Protein AF-A0A7S4IL27-F1 (afdb_monomer_lite)

Sequence (266 aa):
MLTEDPVFVACLADVAQSTDRVRRRNALKTLENSIVPGVDSASAISLIHGISDKVVSGKILKLGLGGVLLDVISDDSTSEICREKAALVLRECLRWAFKDGGKKVPSPPIDGREDVLKTIYVDFCRVLYGRMAPRIPIGDYGGGLVGRAPPSSRGPTEPSEEIRLVLVQTSSDILSYIDDSFNCGVEECGAVANSTSCDSSVGASSSSPPLTGPELVRASSMLCRALASAGLADPYPDLARASCAVLIRLAALFPEAVRGQAAQLL

Radius of gyration: 21.3 Å; chains: 1; bounding box: 58×54×60 Å

Organism: NCBI:txid265563

InterPro domains:
  IPR052623 Dynein axonemal assembly factor 5 [PTHR16216] (11-266)

Foldseek 3Di:
DDDLPLVLLVVLLVQCPDPDQVSVLVSLVVLLVRLDPDQALLSLLCQQQDPPDDDDPNDPPRGRLLNSLLCLLQDPSHDLSSNLSSLSSNLSSVLNNLVQLPDPDHDDDRPCSVQSLLVSLLSLLVSLLSLLAPDDFPPPPDDDDDDDDDPDPPTPDRRDPSSNLSSLLSLLVSLVSVVSVVVVVPVVVPPDPDDDDDDDDDDDDDDDPRDDPVSSLVSLLSLLLSCLNGQCVDPDVSSVVSSVSSLVSCCVPRVVSCVVCVVSND

Secondary structure (DSSP, 8-state):
-----HHHHHHHHHHHT-S-HHHHHHHHHHHHHHS-TT--HHHHHHHHH--S---BTTB-----HHHHHHHHHH-TTS-HHHHHHHHHHHHHHHHHHHGGGG-SSPPPP-TTHHHHHHHHHHHHHHHHHHHHS-----------------S-----PPPPHHHHHHHHHHHHHHHHHHHHHHHHHHHGGGS-----------------PPPPHHHHHHHHHHHHHHIIIIISSSS-HHHHHHHHHHHHHHHHH-HHHHHHTHHHH-

Structure (mmCIF, N/CA/C/O backbone):
data_AF-A0A7S4IL27-F1
#
_entry.id   AF-A0A7S4IL27-F1
#
loop_
_atom_site.group_PDB
_atom_site.id
_atom_site.type_symbol
_atom_site.label_atom_id
_atom_site.label_alt_id
_atom_site.label_comp_id
_atom_site.label_asym_id
_atom_site.label_entity_id
_atom_site.label_seq_id
_atom_site.pdbx_PDB_ins_code
_atom_site.Cartn_x
_atom_site.Cartn_y
_atom_site.Cartn_z
_atom_site.occupancy
_atom_site.B_iso_or_equiv
_atom_site.auth_seq_id
_atom_site.auth_comp_id
_atom_site.auth_asym_id
_atom_site.auth_atom_id
_atom_site.pdbx_PDB_model_num
ATOM 1 N N . MET A 1 1 ? -1.781 10.145 26.738 1.00 40.72 1 MET A N 1
ATOM 2 C CA . MET A 1 1 ? -2.056 8.734 27.075 1.00 40.72 1 MET A CA 1
ATOM 3 C C . MET A 1 1 ? -3.375 8.349 26.427 1.00 40.72 1 MET A C 1
ATOM 5 O O . MET A 1 1 ? -4.406 8.751 26.940 1.00 40.72 1 MET A O 1
ATOM 9 N N . LEU A 1 2 ? -3.332 7.673 25.278 1.00 36.44 2 LEU A N 1
ATOM 10 C CA . LEU A 1 2 ? -4.467 7.023 24.602 1.00 36.44 2 LEU A CA 1
ATOM 11 C C . LEU A 1 2 ? -3.867 5.776 23.931 1.00 36.44 2 LEU A C 1
ATOM 13 O O . LEU A 1 2 ? -3.046 5.920 23.035 1.00 36.44 2 LEU A O 1
ATOM 17 N N . THR A 1 3 ? -3.813 4.686 24.698 1.00 45.25 3 THR A N 1
ATOM 18 C CA . THR A 1 3 ? -4.642 3.464 24.625 1.00 45.25 3 THR A CA 1
ATOM 19 C C . THR A 1 3 ? -4.143 2.493 23.566 1.00 45.25 3 THR A C 1
ATOM 21 O O . THR A 1 3 ? -4.615 2.487 22.434 1.00 45.25 3 THR A O 1
ATOM 24 N N . GLU A 1 4 ? -3.285 1.585 24.027 1.00 54.00 4 GLU A N 1
ATOM 25 C CA . GLU A 1 4 ? -3.076 0.230 23.504 1.00 54.00 4 GLU A CA 1
ATOM 26 C C . GLU A 1 4 ? -4.377 -0.603 23.498 1.00 54.00 4 GLU A C 1
ATOM 28 O O . GLU A 1 4 ? -4.300 -1.820 23.462 1.00 54.00 4 GLU A O 1
ATOM 33 N N . ASP A 1 5 ? -5.570 0.008 23.601 1.00 66.75 5 ASP A N 1
ATOM 34 C CA . ASP A 1 5 ? -6.824 -0.721 23.751 1.00 66.75 5 ASP A CA 1
ATOM 35 C C . ASP A 1 5 ? -7.262 -1.267 22.383 1.00 66.75 5 ASP A C 1
ATOM 37 O O . ASP A 1 5 ? -7.775 -0.507 21.547 1.00 66.75 5 ASP A O 1
ATOM 41 N N . PRO A 1 6 ? -7.097 -2.577 22.136 1.00 65.06 6 PRO A N 1
ATOM 42 C CA . PRO A 1 6 ? -7.538 -3.201 20.899 1.00 65.06 6 PRO A CA 1
ATOM 43 C C . PRO A 1 6 ? -9.022 -2.973 20.588 1.00 65.06 6 PRO A C 1
ATOM 45 O O . PRO A 1 6 ? -9.417 -2.940 19.422 1.00 65.06 6 PRO A O 1
ATOM 48 N N . VAL A 1 7 ? -9.857 -2.817 21.620 1.00 68.19 7 VAL A N 1
ATOM 49 C CA . VAL A 1 7 ? -11.299 -2.601 21.475 1.00 68.19 7 VAL A CA 1
ATOM 50 C C . VAL A 1 7 ? -11.576 -1.221 20.889 1.00 68.19 7 VAL A C 1
ATOM 52 O O . VAL A 1 7 ? -12.451 -1.078 20.038 1.00 68.19 7 VAL A O 1
ATOM 55 N N . PHE A 1 8 ? -10.806 -0.210 21.289 1.00 73.56 8 PHE A N 1
ATOM 56 C CA . PHE A 1 8 ? -10.930 1.138 20.743 1.00 73.56 8 PHE A CA 1
ATOM 57 C C . PHE A 1 8 ? -10.568 1.177 19.253 1.00 73.56 8 PHE A C 1
ATOM 59 O O . PHE A 1 8 ? -11.303 1.763 18.455 1.00 73.56 8 PHE A O 1
ATOM 66 N N . VAL A 1 9 ? -9.483 0.500 18.860 1.00 73.62 9 VAL A N 1
ATOM 67 C CA . VAL A 1 9 ? -9.066 0.418 17.452 1.00 73.62 9 VAL A CA 1
ATOM 68 C C . VAL A 1 9 ? -10.093 -0.345 16.613 1.00 73.62 9 VAL A C 1
ATOM 70 O O . VAL A 1 9 ? -10.440 0.114 15.525 1.00 73.62 9 VAL A O 1
ATOM 73 N N . ALA A 1 10 ? -10.645 -1.447 17.131 1.00 72.56 10 ALA A N 1
ATOM 74 C CA . ALA A 1 10 ? -11.715 -2.189 16.462 1.00 72.56 10 ALA A CA 1
ATOM 75 C C . ALA A 1 10 ? -12.976 -1.328 16.256 1.00 72.56 10 ALA A C 1
ATOM 77 O O . ALA A 1 10 ? -13.496 -1.252 15.147 1.00 72.56 10 ALA A O 1
ATOM 78 N N . CYS A 1 11 ? -13.410 -0.587 17.282 1.00 77.12 11 CYS A N 1
ATOM 79 C CA . CYS A 1 11 ? -14.533 0.346 17.163 1.00 77.12 11 CYS A CA 1
ATOM 80 C C . CYS A 1 11 ? -14.283 1.424 16.097 1.00 77.12 11 CYS A C 1
ATOM 82 O O . CYS A 1 11 ? -15.186 1.775 15.339 1.00 77.12 11 CYS A O 1
ATOM 84 N N . LEU A 1 12 ? -13.067 1.969 16.019 1.00 79.19 12 LEU A N 1
ATOM 85 C CA . LEU A 1 12 ? -12.726 2.950 14.989 1.00 79.19 12 LEU A CA 1
ATOM 86 C C . LEU A 1 12 ? -12.678 2.334 13.585 1.00 79.19 12 LEU A C 1
ATOM 88 O O . LEU A 1 12 ? -13.081 3.006 12.634 1.00 79.19 12 LEU A O 1
ATOM 92 N N . ALA A 1 13 ? -12.233 1.082 13.449 1.00 78.25 13 ALA A N 1
ATOM 93 C CA . ALA A 1 13 ? -12.262 0.349 12.185 1.00 78.25 13 ALA A CA 1
ATOM 94 C C . ALA A 1 13 ? -13.705 0.141 11.692 1.00 78.25 13 ALA A C 1
ATOM 96 O O . ALA A 1 13 ? -14.006 0.445 10.538 1.00 78.25 13 ALA A O 1
ATOM 97 N N . ASP A 1 14 ? -14.624 -0.243 12.581 1.00 80.00 14 ASP A N 1
ATOM 98 C CA . ASP A 1 14 ? -16.052 -0.359 12.258 1.00 80.00 14 ASP A CA 1
ATOM 99 C C . ASP A 1 14 ? -16.639 0.989 11.806 1.00 80.00 14 ASP A C 1
ATOM 101 O O . ASP A 1 14 ? -17.374 1.079 10.819 1.00 80.00 14 ASP A O 1
ATOM 105 N N . VAL A 1 15 ? -16.282 2.086 12.486 1.00 80.06 15 VAL A N 1
ATOM 106 C CA . VAL A 1 15 ? -16.736 3.430 12.094 1.00 80.06 15 VAL A CA 1
ATOM 107 C C . VAL A 1 15 ? -16.100 3.879 10.772 1.00 80.06 15 VAL A C 1
ATOM 109 O O . VAL A 1 15 ? -16.748 4.597 10.007 1.00 80.06 15 VAL A O 1
ATOM 112 N N . ALA A 1 16 ? -14.882 3.441 10.447 1.00 79.81 16 ALA A N 1
ATOM 113 C CA . ALA A 1 16 ? -14.259 3.711 9.150 1.00 79.81 16 ALA A CA 1
ATOM 114 C C . ALA A 1 16 ? -15.037 3.063 7.985 1.00 79.81 16 ALA A C 1
ATOM 116 O O . ALA A 1 16 ? -15.075 3.622 6.887 1.00 79.81 16 ALA A O 1
ATOM 117 N N . GLN A 1 17 ? -15.756 1.965 8.231 1.00 81.62 17 GLN A N 1
ATOM 118 C CA . GLN A 1 17 ? -16.659 1.354 7.247 1.00 81.62 17 GLN A C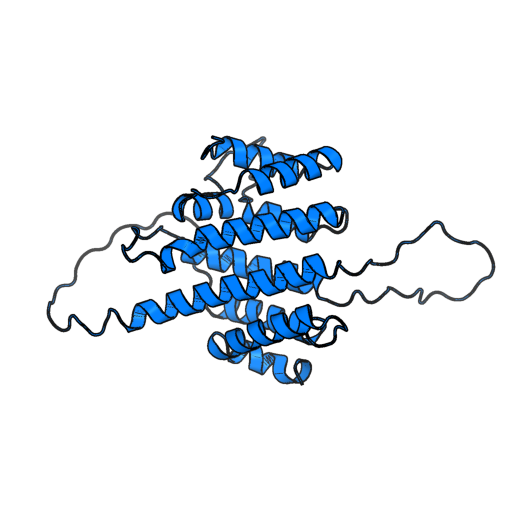A 1
ATOM 119 C C . GLN A 1 17 ? -18.011 2.078 7.118 1.00 81.62 17 GLN A C 1
ATOM 121 O O . GLN A 1 17 ? -18.762 1.831 6.174 1.00 81.62 17 GLN A O 1
ATOM 126 N N . SER A 1 18 ? -18.339 3.008 8.024 1.00 82.12 18 SER A N 1
ATOM 127 C CA . SER A 1 18 ? -19.610 3.742 7.999 1.00 82.12 18 SER A CA 1
ATOM 128 C C . SER A 1 18 ? -19.826 4.458 6.669 1.00 82.12 18 SER A C 1
ATOM 130 O O . SER A 1 18 ? -18.907 5.083 6.147 1.00 82.12 18 SER A O 1
ATOM 132 N N . THR A 1 19 ? -21.049 4.425 6.136 1.00 82.12 19 THR A N 1
ATOM 133 C CA . THR A 1 19 ? -21.455 5.176 4.933 1.00 82.12 19 THR A CA 1
ATOM 134 C C . THR A 1 19 ? -21.529 6.691 5.165 1.00 82.12 19 THR A C 1
ATOM 136 O O . THR A 1 19 ? -21.537 7.468 4.208 1.00 82.12 19 THR A O 1
ATOM 139 N N . ASP A 1 20 ? -21.536 7.133 6.427 1.00 86.62 20 ASP A N 1
ATOM 140 C CA . ASP A 1 20 ? -21.461 8.543 6.802 1.00 86.62 20 ASP A CA 1
ATOM 141 C C . ASP A 1 20 ? -20.029 9.071 6.619 1.00 86.62 20 ASP A C 1
ATOM 143 O O . ASP A 1 20 ? -19.099 8.733 7.358 1.00 86.62 20 ASP A O 1
ATOM 147 N N . ARG A 1 21 ? -19.867 9.965 5.636 1.00 84.25 21 ARG A N 1
ATOM 148 C CA . ARG A 1 21 ? -18.579 10.570 5.265 1.00 84.25 21 ARG A CA 1
ATOM 149 C C . ARG A 1 21 ? -17.901 11.315 6.415 1.00 84.25 21 ARG A C 1
ATOM 151 O O . ARG A 1 21 ? -16.674 11.305 6.498 1.00 84.25 21 ARG A O 1
ATOM 158 N N . VAL A 1 22 ? -18.666 11.988 7.276 1.00 85.94 22 VAL A N 1
ATOM 159 C CA . VAL A 1 22 ? -18.111 12.773 8.388 1.00 85.94 22 VAL A CA 1
ATOM 160 C C . VAL A 1 22 ? -17.620 11.834 9.480 1.00 85.94 22 VAL A C 1
ATOM 162 O O . VAL A 1 22 ? -16.499 11.997 9.966 1.00 85.94 22 VAL A O 1
ATOM 165 N N . ARG A 1 23 ? -18.414 10.810 9.818 1.00 87.75 23 ARG A N 1
ATOM 166 C CA . ARG A 1 23 ? -18.015 9.784 10.794 1.00 87.75 23 ARG A CA 1
ATOM 167 C C . ARG A 1 23 ? -16.780 9.022 10.336 1.00 87.75 23 ARG A C 1
ATOM 169 O O . ARG A 1 23 ? -15.823 8.939 11.100 1.00 87.75 23 ARG A O 1
ATOM 176 N N . ARG A 1 24 ? -16.761 8.565 9.080 1.00 87.44 24 ARG A N 1
ATOM 177 C CA . ARG A 1 24 ? -15.608 7.889 8.470 1.00 87.44 24 ARG A CA 1
ATOM 178 C C . ARG A 1 24 ? -14.347 8.746 8.551 1.00 87.44 24 ARG A C 1
ATOM 180 O O . ARG A 1 24 ? -13.324 8.295 9.056 1.00 87.44 24 ARG A O 1
ATOM 187 N N . ARG A 1 25 ? -14.419 10.009 8.111 1.00 87.00 25 ARG A N 1
ATOM 188 C CA . ARG A 1 25 ? -13.275 10.935 8.153 1.00 87.00 25 ARG A CA 1
ATOM 189 C C . ARG A 1 25 ? -12.763 11.151 9.574 1.00 87.00 25 ARG A C 1
ATOM 191 O O . ARG A 1 25 ? -11.552 11.176 9.782 1.00 87.00 25 ARG A O 1
ATOM 198 N N . ASN A 1 26 ? -13.667 11.337 10.534 1.00 87.38 26 ASN A N 1
ATOM 199 C CA . ASN A 1 26 ? -13.295 11.544 11.928 1.00 87.38 26 ASN A CA 1
ATOM 200 C C . ASN A 1 26 ? -12.655 10.287 12.519 1.00 87.38 26 ASN A C 1
ATOM 202 O O . ASN A 1 26 ? -11.635 10.412 13.183 1.00 87.38 26 ASN A O 1
ATOM 206 N N . ALA A 1 27 ? -13.180 9.096 12.223 1.00 87.38 27 ALA A N 1
ATOM 207 C CA . ALA A 1 27 ? -12.575 7.841 12.657 1.00 87.38 27 ALA A CA 1
ATOM 208 C C . ALA A 1 27 ? -11.165 7.656 12.088 1.00 87.38 27 ALA A C 1
ATOM 210 O O . ALA A 1 27 ? -10.243 7.402 12.852 1.00 87.38 27 ALA A O 1
ATOM 211 N N . LEU A 1 28 ? -10.969 7.882 10.786 1.00 87.62 28 LEU A N 1
ATOM 212 C CA . LEU A 1 28 ? -9.650 7.792 10.148 1.00 87.62 28 LEU A CA 1
ATOM 213 C C . LEU A 1 28 ? -8.661 8.823 10.698 1.00 87.62 28 LEU A C 1
ATOM 215 O O . LEU A 1 28 ? -7.510 8.495 10.952 1.00 87.62 28 LEU A O 1
ATOM 219 N N . LYS A 1 29 ? -9.110 10.061 10.937 1.00 87.56 29 LYS A N 1
ATOM 220 C CA . LYS A 1 29 ? -8.283 11.094 11.574 1.00 87.56 29 LYS A CA 1
ATOM 221 C C . LYS A 1 29 ? -7.921 10.714 13.012 1.00 87.56 29 LYS A C 1
ATOM 223 O O . LYS A 1 29 ? -6.816 10.993 13.463 1.00 87.56 29 LYS A O 1
ATOM 228 N N . THR A 1 30 ? -8.847 10.111 13.752 1.00 86.19 30 THR A N 1
ATOM 229 C CA . THR A 1 30 ? -8.565 9.621 15.103 1.00 86.19 30 THR A CA 1
ATOM 230 C C . THR A 1 30 ? -7.587 8.455 15.053 1.00 86.19 30 THR A C 1
ATOM 232 O O . THR A 1 30 ? -6.639 8.475 15.823 1.00 86.19 30 THR A O 1
ATOM 235 N N . LEU A 1 31 ? -7.750 7.501 14.131 1.00 84.12 31 LEU A N 1
ATOM 236 C CA . LEU A 1 31 ? -6.810 6.396 13.916 1.00 84.12 31 LEU A CA 1
ATOM 237 C C . LEU A 1 31 ? -5.404 6.909 13.598 1.00 84.12 31 LEU A C 1
ATOM 239 O O . LEU A 1 31 ? -4.460 6.520 14.269 1.00 84.12 31 LEU A O 1
ATOM 243 N N . GLU A 1 32 ? -5.276 7.845 12.661 1.00 83.62 32 GLU A N 1
ATOM 244 C CA . GLU A 1 32 ? -4.010 8.498 12.302 1.00 83.62 32 GLU A CA 1
ATOM 245 C C . GLU A 1 32 ? -3.326 9.156 13.510 1.00 83.62 32 GLU A C 1
ATOM 247 O O . GLU A 1 32 ? -2.121 9.023 13.687 1.00 83.62 32 GLU A O 1
ATOM 252 N N . ASN A 1 33 ? -4.095 9.812 14.385 1.00 80.81 33 ASN A N 1
ATOM 253 C CA . ASN A 1 33 ? -3.565 10.438 15.601 1.00 80.81 33 ASN A CA 1
ATOM 254 C C . ASN A 1 33 ? -3.385 9.466 16.782 1.00 80.81 33 ASN A C 1
ATOM 256 O O . ASN A 1 33 ? -2.777 9.845 17.782 1.00 80.81 33 ASN A O 1
ATOM 260 N N . SER A 1 34 ? -3.958 8.262 16.716 1.00 73.31 34 SER A N 1
ATOM 261 C CA . SER A 1 34 ? -3.912 7.266 17.800 1.00 73.31 34 SER A CA 1
ATOM 262 C C . SER A 1 34 ? -2.869 6.185 17.537 1.00 73.31 34 SER A C 1
ATOM 264 O O . SER A 1 34 ? -2.303 5.639 18.479 1.00 73.31 34 SER A O 1
ATOM 266 N N . ILE A 1 35 ? -2.578 5.895 16.268 1.00 66.44 35 ILE A N 1
ATOM 267 C CA . ILE A 1 35 ? -1.500 5.002 15.834 1.00 66.44 35 ILE A CA 1
ATOM 268 C C . ILE A 1 35 ? -0.198 5.820 15.884 1.00 66.44 35 ILE A C 1
ATOM 270 O O . ILE A 1 35 ? 0.317 6.314 14.890 1.00 66.44 35 ILE A O 1
ATOM 274 N N . VAL A 1 36 ? 0.259 6.077 17.110 1.00 58.53 36 VAL A N 1
ATOM 275 C CA . VAL A 1 36 ? 1.315 7.030 17.511 1.00 58.53 36 VAL A CA 1
ATOM 276 C C . VAL A 1 36 ? 2.252 6.299 18.511 1.00 58.53 36 VAL A C 1
ATOM 278 O O . VAL A 1 36 ? 1.861 5.261 19.047 1.00 58.53 36 VAL A O 1
ATOM 281 N N . PRO A 1 37 ? 3.537 6.696 18.683 1.00 55.28 37 PRO A N 1
ATOM 282 C CA . PRO A 1 37 ? 4.638 5.763 18.917 1.00 55.28 37 PRO A CA 1
ATOM 283 C C . PRO A 1 37 ? 4.560 5.024 20.250 1.00 55.28 37 PRO A C 1
ATOM 285 O O . PRO A 1 37 ? 4.462 5.638 21.308 1.00 55.28 37 PRO A O 1
ATOM 288 N N . GLY A 1 38 ? 4.691 3.700 20.179 1.00 54.66 38 GLY A N 1
ATOM 289 C CA . GLY A 1 38 ? 4.675 2.828 21.354 1.00 54.66 38 GLY A CA 1
ATOM 290 C C . GLY A 1 38 ? 4.107 1.439 21.084 1.00 54.66 38 GLY A C 1
ATOM 291 O O . GLY A 1 38 ? 4.467 0.513 21.797 1.00 54.66 38 GLY A O 1
ATOM 292 N N . VAL A 1 39 ? 3.301 1.280 20.026 1.00 68.12 39 VAL A N 1
ATOM 293 C CA . VAL A 1 39 ? 2.780 -0.027 19.601 1.00 68.12 39 VAL A CA 1
ATOM 294 C C . VAL A 1 39 ? 3.953 -0.948 19.262 1.00 68.12 39 VAL A C 1
ATOM 296 O O . VAL A 1 39 ? 4.768 -0.634 18.390 1.00 68.12 39 VAL A O 1
ATOM 299 N N . ASP A 1 40 ? 4.080 -2.064 19.974 1.00 76.88 40 ASP A N 1
ATOM 300 C CA . ASP A 1 40 ? 5.057 -3.090 19.622 1.00 76.88 40 ASP A CA 1
ATOM 301 C C . ASP A 1 40 ? 4.650 -3.833 18.337 1.00 76.88 40 ASP A C 1
ATOM 303 O O . ASP A 1 40 ? 3.519 -3.741 17.852 1.00 76.88 40 ASP A O 1
ATOM 307 N N . SER A 1 41 ? 5.598 -4.554 17.737 1.00 79.06 41 SER A N 1
ATOM 308 C CA . SER A 1 41 ? 5.352 -5.265 16.478 1.00 79.06 41 SER A CA 1
ATOM 309 C C . SER A 1 41 ? 4.239 -6.313 16.610 1.00 79.06 41 SER A C 1
ATOM 311 O O . SER A 1 41 ? 3.435 -6.449 15.692 1.00 79.06 41 SER A O 1
ATOM 313 N N . ALA A 1 42 ? 4.124 -6.995 17.756 1.00 78.19 42 ALA A N 1
ATOM 314 C CA . ALA A 1 42 ? 3.108 -8.025 17.993 1.00 78.19 42 ALA A CA 1
ATOM 315 C C . ALA A 1 42 ? 1.690 -7.442 17.995 1.00 78.19 42 ALA A C 1
ATOM 317 O O . ALA A 1 42 ? 0.775 -7.976 17.360 1.00 78.19 42 ALA A O 1
ATOM 318 N N . SER A 1 43 ? 1.525 -6.296 18.645 1.00 77.69 43 SER A N 1
ATOM 319 C CA . SER A 1 43 ? 0.285 -5.532 18.678 1.00 77.69 43 SER A CA 1
ATOM 320 C C . SER A 1 43 ? -0.055 -4.990 17.292 1.00 77.69 43 SER A C 1
ATOM 322 O O . SER A 1 43 ? -1.196 -5.105 16.853 1.00 77.69 43 SER A O 1
ATOM 324 N N . ALA A 1 44 ? 0.929 -4.474 16.548 1.00 80.69 44 ALA A N 1
ATOM 325 C CA . ALA A 1 44 ? 0.721 -4.002 15.179 1.00 80.69 44 ALA A CA 1
ATOM 326 C C . ALA A 1 44 ? 0.278 -5.132 14.231 1.00 80.69 44 ALA A C 1
ATOM 328 O O . ALA A 1 44 ? -0.674 -4.957 13.471 1.00 80.69 44 ALA A O 1
ATOM 329 N N . ILE A 1 45 ? 0.911 -6.308 14.313 1.00 82.62 45 ILE A N 1
ATOM 330 C CA . ILE A 1 45 ? 0.517 -7.501 13.549 1.00 82.62 45 ILE A CA 1
ATOM 331 C C . ILE A 1 45 ? -0.901 -7.944 13.919 1.00 82.62 45 ILE A C 1
ATOM 333 O O . ILE A 1 45 ? -1.716 -8.186 13.029 1.00 82.62 45 ILE A O 1
ATOM 337 N N . SER A 1 46 ? -1.227 -7.966 15.213 1.00 78.88 46 SER A N 1
ATOM 338 C CA . SER A 1 46 ? -2.567 -8.316 15.700 1.00 78.88 46 SER A CA 1
ATOM 339 C C . SER A 1 46 ? -3.638 -7.338 15.207 1.00 78.88 46 SER A C 1
ATOM 341 O O . SER A 1 46 ? -4.738 -7.752 14.852 1.00 78.88 46 SER A O 1
ATOM 343 N N . LEU A 1 47 ? -3.325 -6.041 15.131 1.00 79.75 47 LEU A N 1
ATOM 344 C CA . LEU A 1 47 ? -4.231 -5.034 14.576 1.00 79.75 47 LEU A CA 1
ATOM 345 C C . LEU A 1 47 ? -4.441 -5.222 13.070 1.00 79.75 47 LEU A C 1
ATOM 347 O O . LEU A 1 47 ? -5.582 -5.184 12.608 1.00 79.75 47 LEU A O 1
ATOM 351 N N . ILE A 1 48 ? -3.363 -5.440 12.308 1.00 83.81 48 ILE A N 1
ATOM 352 C CA . ILE A 1 48 ? -3.424 -5.644 10.851 1.00 83.81 48 ILE A CA 1
ATOM 353 C C . ILE A 1 48 ? -4.250 -6.884 10.515 1.00 83.81 48 ILE A C 1
ATOM 355 O O . ILE A 1 48 ? -5.128 -6.805 9.656 1.00 83.81 48 ILE A O 1
ATOM 359 N N . HIS A 1 49 ? -3.984 -7.998 11.200 1.00 80.75 49 HIS A N 1
ATOM 360 C CA . HIS A 1 49 ? -4.669 -9.268 10.978 1.00 80.75 49 HIS A CA 1
ATOM 361 C C . HIS A 1 49 ? -6.104 -9.268 11.523 1.00 80.75 49 HIS A C 1
ATOM 363 O O . HIS A 1 49 ? -6.996 -9.878 10.936 1.00 80.75 49 HIS A O 1
ATOM 369 N N . GLY A 1 50 ? -6.343 -8.510 12.595 1.00 70.56 50 GLY A N 1
ATOM 370 C CA . GLY A 1 50 ? -7.587 -8.514 13.348 1.00 70.56 50 GLY A CA 1
ATOM 371 C C . GLY A 1 50 ? -7.505 -9.451 14.548 1.00 70.56 50 GLY A C 1
ATOM 372 O O . GLY A 1 50 ? -6.824 -10.476 14.538 1.00 70.56 50 GLY A O 1
ATOM 373 N N . ILE A 1 51 ? -8.220 -9.092 15.610 1.00 53.75 51 ILE A N 1
ATOM 374 C CA . ILE A 1 51 ? -8.317 -9.921 16.809 1.00 53.75 51 ILE A CA 1
ATOM 375 C C . ILE A 1 51 ? -9.354 -10.993 16.533 1.00 53.75 51 ILE A C 1
ATOM 377 O O . ILE A 1 51 ? -10.494 -10.687 16.187 1.00 53.75 51 ILE A O 1
ATOM 381 N N . SER A 1 52 ? -8.905 -12.236 16.669 1.00 43.84 52 SER A N 1
ATOM 382 C CA . SER A 1 52 ? -9.676 -13.469 16.576 1.00 43.84 52 SER A CA 1
ATOM 383 C C . SER A 1 52 ? -11.158 -13.323 16.966 1.00 43.84 52 SER A C 1
ATOM 385 O O . SER A 1 52 ? -11.496 -12.821 18.039 1.00 43.84 52 SER A O 1
ATOM 387 N N . ASP A 1 53 ? -12.014 -13.778 16.047 1.00 38.81 53 ASP A N 1
ATOM 388 C CA . ASP A 1 53 ? -13.421 -14.162 16.205 1.00 38.81 53 ASP A CA 1
ATOM 389 C C . ASP A 1 53 ? -14.271 -13.366 17.216 1.00 38.81 53 ASP A C 1
ATOM 391 O O . ASP A 1 53 ? -14.591 -13.834 18.309 1.00 38.81 53 ASP A O 1
ATOM 395 N N . LYS A 1 54 ? -14.792 -12.207 16.791 1.00 38.16 54 LY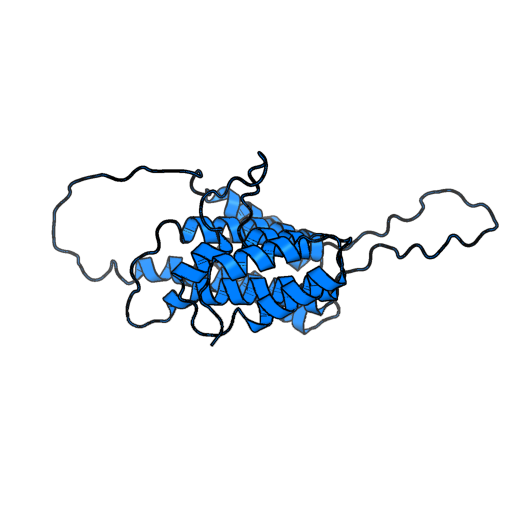S A N 1
ATOM 396 C CA . LYS A 1 54 ? -16.053 -11.686 17.343 1.00 38.16 54 LYS A CA 1
ATOM 397 C C . LYS A 1 54 ? -17.178 -11.844 16.329 1.00 38.16 54 LYS A C 1
ATOM 399 O O . LYS A 1 54 ? -17.250 -11.149 15.321 1.00 38.16 54 LYS A O 1
ATOM 404 N N . VAL A 1 55 ? -18.082 -12.775 16.626 1.00 35.69 55 VAL A N 1
ATOM 405 C CA . VAL A 1 55 ? -19.338 -12.957 15.897 1.00 35.69 55 VAL A CA 1
ATOM 406 C C . VAL A 1 55 ? -20.263 -11.791 16.238 1.00 35.69 55 VAL A C 1
ATOM 408 O O . VAL A 1 55 ? -20.818 -11.733 17.333 1.00 35.69 55 VAL A O 1
ATOM 411 N N . VAL A 1 56 ? -20.457 -10.872 15.296 1.00 40.84 56 VAL A N 1
ATOM 412 C CA . VAL A 1 56 ? -21.500 -9.844 15.385 1.00 40.84 56 VAL A CA 1
ATOM 413 C C . VAL A 1 56 ? -22.595 -10.199 14.380 1.00 40.84 56 VAL A C 1
ATOM 415 O O . VAL A 1 56 ? -22.379 -10.218 13.172 1.00 40.84 56 VAL A O 1
ATOM 418 N N . SER A 1 57 ? -23.793 -10.506 14.882 1.00 37.69 57 SER A N 1
ATOM 419 C CA . SER A 1 57 ? -25.016 -10.671 14.075 1.00 37.69 57 SER A CA 1
ATOM 420 C C . SER A 1 57 ? -24.949 -11.714 12.944 1.00 37.69 57 SER A C 1
ATOM 422 O O . SER A 1 57 ? -25.438 -11.473 11.841 1.00 37.69 57 SER A O 1
ATOM 424 N N . GLY A 1 58 ? -24.342 -12.881 13.190 1.00 36.69 58 GLY A N 1
ATOM 425 C CA . GLY A 1 58 ? -24.384 -14.018 12.254 1.00 36.69 58 GLY A CA 1
ATOM 426 C C . GLY A 1 58 ? -23.619 -13.823 10.937 1.00 36.69 58 GLY A C 1
ATOM 427 O O . GLY A 1 58 ? -23.671 -14.696 10.073 1.00 36.69 58 GLY A O 1
ATOM 428 N N . LYS A 1 59 ? -22.885 -12.714 10.780 1.00 37.12 59 LYS A N 1
ATOM 429 C CA . LYS A 1 59 ? -21.936 -12.495 9.687 1.00 37.12 59 LYS A CA 1
ATOM 430 C C . LYS A 1 59 ? -20.531 -12.410 10.268 1.00 37.12 59 LYS A C 1
ATOM 432 O O . LYS A 1 59 ? -20.230 -11.538 11.074 1.00 37.12 59 LYS A O 1
ATOM 437 N N . ILE A 1 60 ? -19.676 -13.336 9.854 1.00 41.19 60 ILE A N 1
ATOM 438 C CA . ILE A 1 60 ? -18.247 -13.307 10.155 1.00 41.19 60 ILE A CA 1
ATOM 439 C C . ILE A 1 60 ? -17.632 -12.210 9.277 1.00 41.19 60 ILE A C 1
ATOM 441 O O . ILE A 1 60 ? -17.315 -12.452 8.116 1.00 41.19 60 ILE A O 1
ATOM 445 N N . LEU A 1 61 ? -17.503 -10.989 9.795 1.00 40.97 61 LEU A N 1
ATOM 446 C CA . LEU A 1 61 ? -16.684 -9.946 9.173 1.00 40.97 61 LEU A CA 1
ATOM 447 C C . LEU A 1 61 ? -15.294 -9.995 9.819 1.00 40.97 61 LEU A C 1
ATOM 449 O O . LEU A 1 61 ? -15.012 -9.288 10.778 1.00 40.97 61 LEU A O 1
ATOM 453 N N . LYS A 1 62 ? -14.440 -10.895 9.318 1.00 50.41 62 LYS A N 1
ATOM 454 C CA . LYS A 1 62 ? -13.023 -11.028 9.706 1.00 50.41 62 LYS A CA 1
ATOM 455 C C . LYS A 1 62 ? -12.144 -10.133 8.831 1.00 50.41 62 LYS A C 1
ATOM 457 O O . LYS A 1 62 ? -11.318 -10.632 8.075 1.00 50.41 62 LYS A O 1
ATOM 462 N N . LEU A 1 63 ? -12.341 -8.820 8.877 1.00 62.38 63 LEU A N 1
ATOM 463 C CA . LEU A 1 63 ? -11.373 -7.897 8.284 1.00 62.38 63 LEU A CA 1
ATOM 464 C C . LEU A 1 63 ? -10.624 -7.222 9.424 1.00 62.38 63 LEU A C 1
ATOM 466 O O . LEU A 1 63 ? -11.180 -6.388 10.135 1.00 62.38 63 LEU A O 1
ATOM 470 N N . GLY A 1 64 ? -9.362 -7.613 9.612 1.00 77.12 64 GLY A N 1
ATOM 471 C CA . GLY A 1 64 ? -8.433 -6.845 10.430 1.00 77.12 64 GLY A CA 1
ATOM 472 C C . GLY A 1 64 ? -8.288 -5.420 9.907 1.00 77.12 64 GLY A C 1
ATOM 473 O O . GLY A 1 64 ? -8.686 -5.114 8.778 1.00 77.12 64 GLY A O 1
ATOM 474 N N . LEU A 1 65 ? -7.695 -4.537 10.712 1.00 85.06 65 LEU A N 1
ATOM 475 C CA . LEU A 1 65 ? -7.556 -3.123 10.360 1.00 85.06 65 LEU A CA 1
ATOM 476 C C . LEU A 1 65 ? -6.887 -2.949 8.987 1.00 85.06 65 LEU A C 1
ATOM 478 O O . LEU A 1 65 ? -7.286 -2.073 8.226 1.00 85.06 65 LEU A O 1
ATOM 482 N N . GLY A 1 66 ? -5.933 -3.817 8.634 1.00 87.50 66 GLY A N 1
ATOM 483 C CA . GLY A 1 66 ? -5.291 -3.801 7.320 1.00 87.50 66 GLY A CA 1
ATOM 484 C C . GLY A 1 66 ? -6.286 -3.974 6.169 1.00 87.50 66 GLY A C 1
ATOM 485 O O . GLY A 1 66 ? -6.285 -3.172 5.238 1.00 87.50 66 GLY A O 1
ATOM 486 N N . GLY A 1 67 ? -7.179 -4.962 6.267 1.00 86.81 67 GLY A N 1
ATOM 487 C CA . GLY A 1 67 ? -8.226 -5.203 5.270 1.00 86.81 67 GLY A CA 1
ATOM 488 C C . GLY A 1 67 ? -9.218 -4.043 5.177 1.00 86.81 67 GLY A C 1
ATOM 489 O O . GLY A 1 67 ? -9.502 -3.566 4.084 1.00 86.81 67 GLY A O 1
ATOM 490 N N . VAL A 1 68 ? -9.661 -3.508 6.321 1.00 87.88 68 VAL A N 1
ATOM 491 C CA . VAL A 1 68 ? -10.569 -2.347 6.353 1.00 87.88 68 VAL A CA 1
ATOM 492 C C . VAL A 1 68 ? -9.955 -1.127 5.665 1.00 87.88 68 VAL A C 1
ATOM 494 O O . VAL A 1 68 ? -10.627 -0.431 4.906 1.00 87.88 68 VAL A O 1
ATOM 497 N N . LEU A 1 69 ? -8.676 -0.851 5.920 1.00 91.06 69 LEU A N 1
ATOM 498 C CA . LEU A 1 69 ? -7.988 0.279 5.301 1.00 91.06 69 LEU A CA 1
ATOM 499 C C . LEU A 1 69 ? -7.819 0.070 3.794 1.00 91.06 69 LEU A C 1
ATOM 501 O O . LEU A 1 69 ? -8.059 1.005 3.034 1.00 91.06 69 LEU A O 1
ATOM 505 N N . LEU A 1 70 ? -7.466 -1.142 3.354 1.00 91.62 70 LEU A N 1
ATOM 506 C CA . LEU A 1 70 ? -7.381 -1.486 1.933 1.00 91.62 70 LEU A CA 1
ATOM 507 C C . LEU A 1 70 ? -8.731 -1.321 1.218 1.00 91.62 70 LEU A C 1
ATOM 509 O O . LEU A 1 70 ? -8.768 -0.724 0.139 1.00 91.62 70 LEU A O 1
ATOM 513 N N . ASP A 1 71 ? -9.832 -1.738 1.845 1.00 89.62 71 ASP A N 1
ATOM 514 C CA . ASP A 1 71 ? -11.184 -1.539 1.316 1.00 89.62 71 ASP A CA 1
ATOM 515 C C . ASP A 1 71 ? -11.498 -0.050 1.145 1.00 89.62 71 ASP A C 1
ATOM 517 O O . ASP A 1 71 ? -11.903 0.378 0.063 1.00 89.62 71 ASP A O 1
ATOM 521 N N . VAL A 1 72 ? -11.229 0.766 2.173 1.00 89.31 72 VAL A N 1
ATOM 522 C CA . VAL A 1 72 ? -11.433 2.224 2.122 1.00 89.31 72 VAL A CA 1
ATOM 523 C C . VAL A 1 72 ? -10.595 2.871 1.016 1.00 89.31 72 VAL A C 1
ATOM 525 O O . VAL A 1 72 ? -11.101 3.756 0.328 1.00 89.31 72 VAL A O 1
ATOM 528 N N . ILE A 1 73 ? -9.340 2.447 0.826 1.00 91.38 73 ILE A N 1
ATOM 529 C CA . ILE A 1 73 ? -8.453 2.958 -0.236 1.00 91.38 73 ILE A CA 1
ATOM 530 C C . ILE A 1 73 ? -8.985 2.578 -1.626 1.00 91.38 73 ILE A C 1
ATOM 532 O O . ILE A 1 73 ? -8.889 3.381 -2.559 1.00 91.38 73 ILE A O 1
ATOM 536 N N . SER A 1 74 ? -9.536 1.371 -1.771 1.00 90.25 74 SER A N 1
ATOM 537 C CA . SER A 1 74 ? -10.037 0.848 -3.046 1.00 90.25 74 SER A CA 1
ATOM 538 C C . SER A 1 74 ? -11.405 1.408 -3.458 1.00 90.25 74 SER A C 1
ATOM 540 O O . SER A 1 74 ? -11.680 1.530 -4.651 1.00 90.25 74 SER A O 1
ATOM 542 N N . ASP A 1 75 ? -12.250 1.780 -2.492 1.00 87.38 75 ASP A N 1
ATOM 543 C CA . ASP A 1 75 ? -13.627 2.211 -2.729 1.00 87.38 75 ASP A CA 1
ATOM 544 C C . ASP A 1 75 ? -13.691 3.593 -3.390 1.00 87.38 75 ASP A C 1
ATOM 546 O O . ASP A 1 75 ? -13.393 4.624 -2.781 1.00 87.38 75 ASP A O 1
ATOM 550 N N . ASP A 1 76 ? -14.164 3.634 -4.634 1.00 83.19 76 ASP A N 1
ATOM 551 C CA . ASP A 1 76 ? -14.326 4.868 -5.403 1.00 83.19 76 ASP A CA 1
ATOM 552 C C . ASP A 1 76 ? -15.403 5.812 -4.862 1.00 83.19 76 ASP A C 1
ATOM 554 O O . ASP A 1 76 ? -15.314 7.026 -5.070 1.00 83.19 76 ASP A O 1
ATOM 558 N N . SER A 1 77 ? -16.384 5.293 -4.120 1.00 83.75 77 SER A N 1
ATOM 559 C CA . SER A 1 77 ? -17.441 6.103 -3.506 1.00 83.75 77 SER A CA 1
ATOM 560 C C . SER A 1 77 ? -16.952 6.894 -2.281 1.00 83.75 77 SER A C 1
ATOM 562 O O . SER A 1 77 ? -17.576 7.889 -1.877 1.00 83.75 77 SER A O 1
ATOM 564 N N . THR A 1 78 ? -15.809 6.489 -1.716 1.00 85.38 78 THR A N 1
ATOM 565 C CA . THR A 1 78 ? -15.108 7.193 -0.642 1.00 85.38 78 THR A CA 1
ATOM 566 C C . THR A 1 78 ? -14.509 8.512 -1.155 1.00 85.38 78 THR A C 1
ATOM 568 O O . THR A 1 78 ? -14.244 8.687 -2.342 1.00 85.38 78 THR A O 1
ATOM 571 N N . SER A 1 79 ? -14.341 9.515 -0.289 1.00 87.06 79 SER A N 1
ATOM 572 C CA . SER A 1 79 ? -13.659 10.756 -0.685 1.00 87.06 79 SER A CA 1
ATOM 573 C C . SER A 1 79 ? -12.140 10.568 -0.721 1.00 87.06 79 SER A C 1
ATOM 575 O O . SER A 1 79 ? -11.599 9.832 0.102 1.00 87.06 79 SER A O 1
ATOM 577 N N . GLU A 1 80 ? -11.439 11.288 -1.606 1.00 85.75 80 GLU A N 1
ATOM 578 C CA . GLU A 1 80 ? -9.967 11.202 -1.705 1.00 85.75 80 GLU A CA 1
ATOM 579 C C . GLU A 1 80 ? -9.276 11.454 -0.357 1.00 85.75 80 GLU A C 1
ATOM 581 O O . GLU A 1 80 ? -8.424 10.678 0.048 1.00 85.75 80 GLU A O 1
ATOM 586 N N . ILE A 1 81 ? -9.743 12.437 0.420 1.00 87.25 81 ILE A N 1
ATOM 587 C CA . ILE A 1 81 ? -9.204 12.724 1.763 1.00 87.25 81 ILE A CA 1
ATOM 588 C C . ILE A 1 81 ? -9.301 11.504 2.698 1.00 87.25 81 ILE A C 1
ATOM 590 O O . ILE A 1 81 ? -8.430 11.292 3.536 1.00 87.25 81 ILE A O 1
ATOM 594 N N . CYS A 1 82 ? -10.374 10.711 2.610 1.00 88.56 82 CYS A N 1
ATOM 595 C CA . CYS A 1 82 ? -10.492 9.501 3.428 1.00 88.56 82 CYS A CA 1
ATOM 596 C C . CYS A 1 82 ? -9.563 8.394 2.916 1.00 88.56 82 CYS A C 1
ATOM 598 O O . CYS A 1 82 ? -8.956 7.709 3.731 1.00 88.56 82 CYS A O 1
ATOM 600 N N . ARG A 1 83 ? -9.410 8.249 1.594 1.00 90.81 83 ARG A N 1
ATOM 601 C CA . ARG A 1 83 ? -8.466 7.292 0.997 1.00 90.81 83 ARG A CA 1
ATOM 602 C C . ARG A 1 83 ? -7.023 7.597 1.385 1.00 90.81 83 ARG A C 1
ATOM 604 O O . ARG A 1 83 ? -6.311 6.701 1.819 1.00 90.81 83 ARG A O 1
ATOM 611 N N . GLU A 1 84 ? -6.621 8.859 1.289 1.00 90.06 84 GLU A N 1
ATOM 612 C CA . GLU A 1 84 ? -5.296 9.334 1.692 1.00 90.06 84 GLU A CA 1
ATOM 613 C C . GLU A 1 84 ? -5.023 9.025 3.164 1.00 90.06 84 GLU A C 1
ATOM 615 O O . GLU A 1 84 ? -4.014 8.404 3.493 1.00 90.06 84 GLU A O 1
ATOM 620 N N . LYS A 1 85 ? -5.967 9.356 4.053 1.00 89.88 85 LYS A N 1
ATOM 621 C CA . LYS A 1 85 ? -5.837 9.030 5.477 1.00 89.88 85 LYS A CA 1
ATOM 622 C C . LYS A 1 85 ? -5.750 7.533 5.728 1.00 89.88 85 LYS A C 1
ATOM 624 O O . LYS A 1 85 ? -4.924 7.110 6.526 1.00 89.88 85 LYS A O 1
ATOM 629 N N . ALA A 1 86 ? -6.561 6.729 5.047 1.00 91.31 86 ALA A N 1
ATOM 630 C CA . ALA A 1 86 ? -6.488 5.280 5.176 1.00 91.31 86 ALA A CA 1
ATOM 631 C C . ALA A 1 86 ? -5.124 4.732 4.720 1.00 91.31 86 ALA A C 1
ATOM 633 O O . ALA A 1 86 ? -4.556 3.883 5.402 1.00 91.31 86 ALA A O 1
ATOM 634 N N . ALA A 1 87 ? -4.562 5.262 3.629 1.00 91.94 87 ALA A N 1
ATOM 635 C CA . ALA A 1 87 ? -3.236 4.887 3.142 1.00 91.94 87 ALA A CA 1
ATOM 636 C C . ALA A 1 87 ? -2.119 5.269 4.128 1.00 91.94 87 ALA A C 1
ATOM 638 O O . ALA A 1 87 ? -1.236 4.455 4.396 1.00 91.94 87 ALA A O 1
ATOM 639 N N . LEU A 1 88 ? -2.181 6.467 4.719 1.00 90.69 88 LEU A N 1
ATOM 640 C CA . LEU A 1 88 ? -1.229 6.909 5.744 1.00 90.69 88 LEU A CA 1
ATOM 641 C C . LEU A 1 88 ? -1.299 6.038 7.003 1.00 90.69 88 LEU A C 1
ATOM 643 O O . LEU A 1 88 ? -0.266 5.604 7.512 1.00 90.69 88 LEU A O 1
ATOM 647 N N . VAL A 1 89 ? -2.513 5.738 7.471 1.00 89.31 89 VAL A N 1
ATOM 648 C CA . VAL A 1 89 ? -2.735 4.859 8.625 1.00 89.31 89 VAL A CA 1
ATOM 649 C C . VAL A 1 89 ? -2.186 3.457 8.350 1.00 89.31 89 VAL A C 1
ATOM 651 O O . VAL A 1 89 ? -1.465 2.910 9.182 1.00 89.31 89 VAL A O 1
ATOM 654 N N . LEU A 1 90 ? -2.478 2.891 7.175 1.00 91.31 90 LEU A N 1
ATOM 655 C CA . LEU A 1 90 ? -2.003 1.562 6.786 1.00 91.31 90 LEU A CA 1
ATOM 656 C C . LEU A 1 90 ? -0.475 1.504 6.758 1.00 91.31 90 LEU A C 1
ATOM 658 O O . LEU A 1 90 ? 0.117 0.576 7.309 1.00 91.31 90 LEU A O 1
ATOM 662 N N . ARG A 1 91 ? 0.160 2.509 6.147 1.00 90.62 91 ARG A N 1
ATOM 663 C CA . ARG A 1 91 ? 1.617 2.608 6.087 1.00 90.62 91 ARG A CA 1
ATOM 664 C C . ARG A 1 91 ? 2.234 2.643 7.480 1.00 90.62 91 ARG A C 1
ATOM 666 O O . ARG A 1 91 ? 3.202 1.930 7.730 1.00 90.62 91 ARG A O 1
ATOM 673 N N . GLU A 1 92 ? 1.675 3.436 8.390 1.00 87.06 92 GLU A N 1
ATOM 674 C CA . GLU A 1 92 ? 2.205 3.531 9.749 1.00 87.06 92 GLU A CA 1
ATOM 675 C C . GLU A 1 92 ? 2.020 2.216 10.520 1.00 87.06 92 GLU A C 1
ATOM 677 O O . GLU A 1 92 ? 2.972 1.747 11.145 1.00 87.06 92 GLU A O 1
ATOM 682 N N . CYS A 1 93 ? 0.861 1.552 10.409 1.00 86.31 93 CYS A N 1
ATOM 683 C CA . CYS A 1 93 ? 0.654 0.214 10.977 1.00 86.31 93 CYS A CA 1
ATOM 684 C C . CYS A 1 93 ? 1.707 -0.786 10.485 1.00 86.31 93 CYS A C 1
ATOM 686 O O . CYS A 1 93 ? 2.306 -1.499 11.292 1.00 86.31 93 CYS A O 1
ATOM 688 N N . LEU A 1 94 ? 1.957 -0.815 9.174 1.00 88.00 94 LEU A N 1
ATOM 689 C CA . LEU A 1 94 ? 2.964 -1.684 8.569 1.00 88.00 94 LEU A CA 1
ATOM 690 C C . LEU A 1 94 ? 4.371 -1.345 9.071 1.00 88.00 94 LEU A C 1
ATOM 692 O O . LEU A 1 94 ? 5.123 -2.241 9.440 1.00 88.00 94 LEU A O 1
ATOM 696 N N . ARG A 1 95 ? 4.711 -0.059 9.194 1.00 86.19 95 ARG A N 1
ATOM 697 C CA . ARG A 1 95 ? 6.008 0.380 9.726 1.00 86.19 95 ARG A CA 1
ATOM 698 C C . ARG A 1 95 ? 6.260 -0.137 11.144 1.00 86.19 95 ARG A C 1
ATOM 700 O O . ARG A 1 95 ? 7.367 -0.587 11.440 1.00 86.19 95 ARG A O 1
ATOM 707 N N . TRP A 1 96 ? 5.249 -0.117 12.015 1.00 82.56 96 TRP A N 1
ATOM 708 C CA . TRP A 1 96 ? 5.348 -0.709 13.356 1.00 82.56 96 TRP A CA 1
ATOM 709 C C . TRP A 1 96 ? 5.420 -2.231 13.314 1.00 82.56 96 TRP A C 1
ATOM 711 O O . TRP A 1 96 ? 6.245 -2.820 14.014 1.00 82.56 96 TRP A O 1
ATOM 721 N N . ALA A 1 97 ? 4.640 -2.860 12.437 1.00 83.25 97 ALA A N 1
ATOM 722 C CA . ALA A 1 97 ? 4.713 -4.293 12.203 1.00 83.25 97 ALA A CA 1
ATOM 723 C C . ALA A 1 97 ? 6.106 -4.734 11.721 1.00 83.25 97 ALA A C 1
ATOM 725 O O . ALA A 1 97 ? 6.537 -5.824 12.074 1.00 83.25 97 ALA A O 1
ATOM 726 N N . PHE A 1 98 ? 6.856 -3.892 11.003 1.00 81.81 98 PHE A N 1
ATOM 727 C CA . PHE A 1 98 ? 8.220 -4.184 10.537 1.00 81.81 98 PHE A CA 1
ATOM 728 C C . PHE A 1 98 ? 9.330 -3.864 11.554 1.00 81.81 98 PHE A C 1
ATOM 730 O O . PHE A 1 98 ? 10.424 -4.416 11.451 1.00 81.81 98 PHE A O 1
ATOM 737 N N . LYS A 1 99 ? 9.066 -3.027 12.567 1.00 75.00 99 LYS A N 1
ATOM 738 C CA . LYS A 1 99 ? 10.090 -2.395 13.428 1.00 75.00 99 LYS A CA 1
ATOM 739 C C . LYS A 1 99 ? 10.983 -3.351 14.235 1.00 75.00 99 LYS A C 1
ATOM 741 O O . LYS A 1 99 ? 12.052 -2.944 14.690 1.00 75.00 99 LYS A O 1
ATOM 746 N N . ASP A 1 100 ? 10.599 -4.609 14.402 1.00 60.44 100 ASP A N 1
ATOM 747 C CA . ASP A 1 100 ? 11.446 -5.593 15.088 1.00 60.44 100 ASP A CA 1
ATOM 748 C C . ASP A 1 100 ? 12.751 -5.924 14.348 1.00 60.44 100 ASP A C 1
ATOM 750 O O . ASP A 1 100 ? 13.700 -6.341 15.002 1.00 60.44 100 ASP A O 1
ATOM 754 N N . GLY A 1 101 ? 12.860 -5.651 13.041 1.00 50.72 101 GLY A N 1
ATOM 755 C CA . GLY A 1 101 ? 14.105 -5.868 12.286 1.00 50.72 101 GLY A CA 1
ATOM 756 C C . GLY A 1 101 ? 15.270 -4.941 12.674 1.00 50.72 101 GLY A C 1
ATOM 757 O O . GLY A 1 101 ? 16.398 -5.166 12.259 1.00 50.72 101 GLY A O 1
ATOM 758 N N . GLY A 1 102 ? 15.024 -3.894 13.476 1.00 45.16 102 GLY A N 1
ATOM 759 C CA . GLY A 1 102 ? 16.034 -2.890 13.844 1.00 45.16 102 GLY A CA 1
ATOM 760 C C . GLY A 1 102 ? 16.471 -2.893 15.313 1.00 45.16 102 GLY A C 1
ATOM 761 O O . GLY A 1 102 ? 17.296 -2.064 15.709 1.00 45.16 102 GLY A O 1
ATOM 762 N N . LYS A 1 103 ? 15.911 -3.763 16.164 1.00 48.44 103 LYS A N 1
ATOM 763 C CA . LYS A 1 103 ? 16.312 -3.839 17.576 1.00 48.44 103 LYS A CA 1
ATOM 764 C C . LYS A 1 103 ? 17.498 -4.792 17.718 1.00 48.44 103 LYS A C 1
ATOM 766 O O . LYS A 1 103 ? 17.415 -5.948 17.342 1.00 48.44 103 LYS A O 1
ATOM 771 N N . LYS A 1 104 ? 18.572 -4.330 18.374 1.00 44.97 104 LYS A N 1
ATOM 772 C CA . LYS A 1 104 ? 19.733 -5.156 18.782 1.00 44.97 104 LYS A CA 1
ATOM 773 C C . LYS A 1 104 ? 19.382 -6.315 19.729 1.00 44.97 104 LYS A C 1
ATOM 775 O O . LYS A 1 104 ? 20.260 -7.093 20.081 1.00 44.97 104 LYS A O 1
ATOM 780 N N . VAL A 1 105 ? 18.137 -6.385 20.194 1.00 48.16 105 VAL A N 1
ATOM 781 C CA . VAL A 1 105 ? 17.628 -7.457 21.044 1.00 48.16 105 VAL A CA 1
ATOM 782 C C . VAL A 1 105 ? 16.513 -8.142 20.259 1.00 48.16 105 VAL A C 1
ATOM 784 O O . VAL A 1 105 ? 15.528 -7.459 19.956 1.00 48.16 105 VAL A O 1
ATOM 787 N N . PRO A 1 106 ? 16.655 -9.433 19.915 1.00 51.25 106 PRO A N 1
ATOM 788 C CA . PRO A 1 106 ? 15.613 -10.162 19.211 1.00 51.25 106 PRO A CA 1
ATOM 789 C C . PRO A 1 106 ? 14.348 -10.179 20.070 1.00 51.25 106 PRO A C 1
ATOM 791 O O . PRO A 1 106 ? 14.370 -10.587 21.235 1.00 51.25 106 PRO A O 1
ATOM 794 N N . SER A 1 107 ? 13.248 -9.674 19.514 1.00 53.84 107 SER A N 1
ATOM 795 C CA . SER A 1 107 ? 11.924 -9.931 20.067 1.00 53.84 107 SER A CA 1
ATOM 796 C C . SER A 1 107 ? 11.607 -11.423 19.914 1.00 53.84 107 SER A C 1
ATOM 798 O O . SER A 1 107 ? 12.124 -12.073 19.001 1.00 53.84 107 SER A O 1
ATOM 800 N N . PRO A 1 108 ? 10.780 -11.998 20.802 1.00 55.09 108 PRO A N 1
ATOM 801 C CA . PRO A 1 108 ? 10.272 -13.342 20.576 1.00 55.09 108 PRO A CA 1
ATOM 802 C C . PRO A 1 108 ? 9.559 -13.398 19.211 1.00 55.09 108 PRO A C 1
ATOM 804 O O . PRO A 1 108 ? 8.873 -12.433 18.852 1.00 55.09 108 PRO A O 1
ATOM 807 N N . PRO A 1 109 ? 9.726 -14.489 18.440 1.00 59.47 109 PRO A N 1
ATOM 808 C CA . PRO A 1 109 ? 9.053 -14.649 17.159 1.00 59.47 109 PRO A CA 1
ATOM 809 C C . PRO A 1 109 ? 7.541 -14.516 17.353 1.00 59.47 109 PRO A C 1
ATOM 811 O O . PRO A 1 109 ? 6.959 -15.099 18.266 1.00 59.47 109 PRO A O 1
ATOM 814 N N . ILE A 1 110 ? 6.914 -13.699 16.509 1.00 68.62 110 ILE A N 1
ATOM 815 C CA . ILE A 1 110 ? 5.461 -13.539 16.482 1.00 68.62 110 ILE A CA 1
ATOM 816 C C . ILE A 1 110 ? 4.927 -14.602 15.528 1.00 68.62 110 ILE A C 1
ATOM 818 O O . ILE A 1 110 ? 5.135 -14.499 14.314 1.00 68.62 110 ILE A O 1
ATOM 822 N N . ASP A 1 111 ? 4.255 -15.612 16.074 1.00 67.12 111 ASP A N 1
ATOM 823 C CA . ASP A 1 111 ? 3.657 -16.692 15.290 1.00 67.12 111 ASP A CA 1
ATOM 824 C C . ASP A 1 111 ? 2.751 -16.129 14.182 1.00 67.12 111 ASP A C 1
ATOM 826 O O . ASP A 1 111 ? 1.924 -15.244 14.406 1.00 67.12 111 ASP A O 1
ATOM 830 N N . GLY A 1 112 ? 2.940 -16.617 12.953 1.00 72.62 112 GLY A N 1
ATOM 831 C CA . GLY A 1 112 ? 2.139 -16.220 11.789 1.00 72.62 112 GLY A CA 1
ATOM 832 C C . GLY A 1 112 ? 2.430 -14.826 11.219 1.00 72.62 112 GLY A C 1
ATOM 833 O O . GLY A 1 112 ? 1.800 -14.439 10.237 1.00 72.62 112 GLY A O 1
ATOM 834 N N . ARG A 1 113 ? 3.394 -14.063 11.761 1.00 78.94 113 ARG A N 1
ATOM 835 C CA . ARG A 1 113 ? 3.760 -12.727 11.244 1.00 78.94 113 ARG A CA 1
ATOM 836 C C . ARG A 1 113 ? 4.058 -12.725 9.749 1.00 78.94 113 ARG A C 1
ATOM 838 O O . ARG A 1 113 ? 3.576 -11.850 9.033 1.00 78.94 113 ARG A O 1
ATOM 845 N N . GLU A 1 114 ? 4.851 -13.684 9.286 1.00 78.25 114 GLU A N 1
ATOM 846 C CA . GLU A 1 114 ? 5.222 -13.794 7.876 1.00 78.25 114 GLU A CA 1
ATOM 847 C C . GLU A 1 114 ? 3.984 -13.999 6.990 1.00 78.25 114 GLU A C 1
ATOM 849 O O . GLU A 1 114 ? 3.827 -13.312 5.983 1.00 78.25 114 GLU A O 1
ATOM 854 N N . ASP A 1 115 ? 3.055 -14.863 7.401 1.00 78.75 115 ASP A N 1
ATOM 855 C CA . ASP A 1 115 ? 1.822 -15.136 6.660 1.00 78.75 115 ASP A CA 1
ATOM 856 C C . ASP A 1 115 ? 0.885 -13.922 6.623 1.00 78.75 115 ASP A C 1
ATOM 858 O O . ASP A 1 115 ? 0.333 -13.594 5.568 1.00 78.75 115 ASP A O 1
ATOM 862 N N . VAL A 1 116 ? 0.751 -13.195 7.739 1.00 81.75 116 VAL A N 1
ATOM 863 C CA . VAL A 1 116 ? -0.021 -11.941 7.799 1.00 81.75 116 VAL A CA 1
ATOM 864 C C . VAL A 1 116 ? 0.564 -10.902 6.843 1.00 81.75 116 VAL A C 1
ATOM 866 O O . VAL A 1 116 ? -0.172 -10.277 6.076 1.00 81.75 116 VAL A O 1
ATOM 869 N N . LEU A 1 117 ? 1.887 -10.731 6.858 1.00 83.69 117 LEU A N 1
ATOM 870 C CA . LEU A 1 117 ? 2.577 -9.739 6.036 1.00 83.69 117 LEU A CA 1
ATOM 871 C C . LEU A 1 117 ? 2.598 -10.117 4.545 1.00 83.69 117 LEU A C 1
ATOM 873 O O . LEU A 1 117 ? 2.484 -9.248 3.681 1.00 83.69 117 LEU A O 1
ATOM 877 N N . LYS A 1 118 ? 2.661 -11.408 4.218 1.00 83.12 118 LYS A N 1
ATOM 878 C CA . LYS A 1 118 ? 2.472 -11.888 2.843 1.00 83.12 118 LYS A CA 1
ATOM 879 C C . LYS A 1 118 ? 1.041 -11.651 2.363 1.00 83.12 118 LYS A C 1
ATOM 881 O O . LYS A 1 118 ? 0.850 -11.179 1.245 1.00 83.12 118 LYS A O 1
ATOM 886 N N . THR A 1 119 ? 0.044 -11.917 3.209 1.00 84.44 119 THR A N 1
ATOM 887 C CA . THR A 1 119 ? -1.374 -11.710 2.871 1.00 84.44 119 THR A CA 1
ATOM 888 C C . THR A 1 119 ? -1.649 -10.239 2.591 1.00 84.44 119 THR A C 1
ATOM 890 O O . THR A 1 119 ? -2.151 -9.896 1.519 1.00 84.44 119 THR A O 1
ATOM 893 N N . ILE A 1 120 ? -1.230 -9.353 3.501 1.00 87.12 120 ILE A N 1
ATOM 894 C CA . ILE A 1 120 ? -1.420 -7.914 3.314 1.00 87.12 120 ILE A CA 1
ATOM 895 C C . ILE A 1 120 ? -0.656 -7.406 2.087 1.00 87.12 120 ILE A C 1
ATOM 897 O O . ILE A 1 120 ? -1.185 -6.561 1.377 1.00 87.12 120 ILE A O 1
ATOM 901 N N . TYR A 1 121 ? 0.534 -7.939 1.774 1.00 89.81 121 TYR A N 1
ATOM 902 C CA . TYR A 1 121 ? 1.274 -7.572 0.561 1.00 89.81 121 TYR A CA 1
ATOM 903 C C . TYR A 1 121 ? 0.508 -7.926 -0.720 1.00 89.81 121 TYR A C 1
ATOM 905 O O . TYR A 1 121 ? 0.431 -7.104 -1.636 1.00 89.81 121 TYR A O 1
ATOM 913 N N . VAL A 1 122 ? -0.084 -9.122 -0.790 1.00 89.44 122 VAL A N 1
ATOM 914 C CA . VAL A 1 122 ? -0.872 -9.558 -1.953 1.00 89.44 122 VAL A CA 1
ATOM 915 C C . VAL A 1 122 ? -2.077 -8.642 -2.167 1.00 89.44 122 VAL A C 1
ATOM 917 O O . VAL A 1 122 ? -2.290 -8.161 -3.284 1.00 89.44 122 VAL A O 1
ATOM 920 N N . ASP A 1 123 ? -2.839 -8.357 -1.113 1.00 89.81 123 ASP A N 1
ATOM 921 C CA . ASP A 1 123 ? -4.018 -7.492 -1.211 1.00 89.81 123 ASP A CA 1
ATOM 922 C C . ASP A 1 123 ? -3.637 -6.036 -1.488 1.00 89.81 123 ASP A C 1
ATOM 924 O O . ASP A 1 123 ? -4.243 -5.372 -2.333 1.00 89.81 123 ASP A O 1
ATOM 928 N N . PHE A 1 124 ? -2.556 -5.565 -0.873 1.00 93.06 124 PHE A N 1
ATOM 929 C CA . PHE A 1 124 ? -1.984 -4.256 -1.140 1.00 93.06 124 PHE A CA 1
ATOM 930 C C . PHE A 1 124 ? -1.594 -4.094 -2.617 1.00 93.06 124 PHE A C 1
ATOM 932 O O . PHE A 1 124 ? -1.938 -3.086 -3.234 1.00 93.06 124 PHE A O 1
ATOM 939 N N . CYS A 1 125 ? -0.946 -5.095 -3.226 1.00 92.56 125 CYS A N 1
ATOM 940 C CA . CYS A 1 125 ? -0.589 -5.060 -4.647 1.00 92.56 125 CYS A CA 1
ATOM 941 C C . CYS A 1 125 ? -1.823 -4.955 -5.555 1.00 92.56 125 CYS A C 1
ATOM 943 O O . CYS A 1 125 ? -1.765 -4.286 -6.588 1.00 92.56 125 CYS A O 1
ATOM 945 N N . ARG A 1 126 ? -2.951 -5.575 -5.177 1.00 90.62 126 ARG A N 1
ATOM 946 C CA . ARG A 1 126 ? -4.226 -5.440 -5.904 1.00 90.62 126 ARG A CA 1
ATOM 947 C C . ARG A 1 126 ? -4.775 -4.022 -5.822 1.00 90.62 126 ARG A C 1
ATOM 949 O O . ARG A 1 126 ? -5.126 -3.456 -6.857 1.00 90.62 126 ARG A O 1
ATOM 956 N N . VAL A 1 127 ? -4.808 -3.445 -4.622 1.00 91.25 127 VAL A N 1
ATOM 957 C CA . VAL A 1 127 ? -5.279 -2.070 -4.406 1.00 91.25 127 VAL A CA 1
ATOM 958 C C . VAL A 1 127 ? -4.393 -1.071 -5.143 1.00 91.25 127 VAL A C 1
ATOM 960 O O . VAL A 1 127 ? -4.905 -0.227 -5.877 1.00 91.25 127 VAL A O 1
ATOM 963 N N . LEU A 1 128 ? -3.069 -1.198 -5.020 1.00 91.50 128 LEU A N 1
ATOM 964 C CA . LEU A 1 128 ? -2.124 -0.342 -5.728 1.00 91.50 128 LEU A CA 1
ATOM 965 C C . LEU A 1 128 ? -2.315 -0.456 -7.237 1.00 91.50 128 LEU A C 1
ATOM 967 O O . LEU A 1 128 ? -2.429 0.571 -7.897 1.00 91.50 128 LEU A O 1
ATOM 971 N N . TYR A 1 129 ? -2.410 -1.668 -7.788 1.00 90.19 129 TYR A N 1
ATOM 972 C CA . TYR A 1 129 ? -2.654 -1.851 -9.218 1.00 90.19 129 TYR A CA 1
ATOM 973 C C . TYR A 1 129 ? -3.947 -1.162 -9.672 1.00 90.19 129 TYR A C 1
ATOM 975 O O . TYR A 1 129 ? -3.926 -0.410 -10.642 1.00 90.19 129 TYR A O 1
ATOM 983 N N . GLY A 1 130 ? -5.052 -1.350 -8.943 1.00 87.25 130 GLY A N 1
ATOM 984 C CA . GLY A 1 130 ? -6.335 -0.722 -9.266 1.00 87.25 130 GLY A CA 1
ATOM 985 C C . GLY A 1 130 ? -6.320 0.807 -9.175 1.00 87.25 130 GLY A C 1
ATOM 986 O O . GLY A 1 130 ? -7.028 1.470 -9.932 1.00 87.25 130 GLY A O 1
ATOM 987 N N . ARG A 1 131 ? -5.509 1.382 -8.277 1.00 86.44 131 ARG A N 1
ATOM 988 C CA . ARG A 1 131 ? -5.338 2.839 -8.174 1.00 86.44 131 ARG A CA 1
ATOM 989 C C . ARG A 1 131 ? -4.375 3.376 -9.225 1.00 86.44 131 ARG A C 1
ATOM 991 O O . ARG A 1 131 ? -4.642 4.421 -9.789 1.00 86.44 131 ARG A O 1
ATOM 998 N N . MET A 1 132 ? -3.286 2.683 -9.521 1.00 83.44 132 MET A N 1
ATOM 999 C CA . MET A 1 132 ? -2.312 3.137 -10.512 1.00 83.44 132 MET A CA 1
ATOM 1000 C C . MET A 1 132 ? -2.815 2.956 -11.946 1.00 83.44 132 MET A C 1
ATOM 1002 O O . MET A 1 132 ? -2.410 3.711 -12.816 1.00 83.44 132 MET A O 1
ATOM 1006 N N . ALA A 1 133 ? -3.679 1.977 -12.225 1.00 74.81 133 ALA A N 1
ATOM 1007 C CA . ALA A 1 133 ? -4.133 1.719 -13.586 1.00 74.81 133 ALA A CA 1
ATOM 1008 C C . ALA A 1 133 ? -4.805 2.967 -14.201 1.00 74.81 133 ALA A C 1
ATOM 1010 O O . ALA A 1 133 ? -5.737 3.513 -13.597 1.00 74.81 133 ALA A O 1
ATOM 1011 N N . PRO A 1 134 ? -4.379 3.406 -15.403 1.00 64.69 134 PRO A N 1
ATOM 1012 C CA . PRO A 1 134 ? -5.013 4.526 -16.080 1.00 64.69 134 PRO A CA 1
ATOM 1013 C C . PRO A 1 134 ? -6.487 4.195 -16.300 1.00 64.69 134 PRO A C 1
ATOM 1015 O O . PRO A 1 134 ? -6.839 3.168 -16.889 1.00 64.69 134 PRO A O 1
ATOM 1018 N N . ARG A 1 135 ? -7.370 5.059 -15.795 1.00 64.38 135 ARG A N 1
ATOM 1019 C CA . ARG A 1 135 ? -8.806 4.895 -15.999 1.00 64.38 135 ARG A CA 1
ATOM 1020 C C . ARG A 1 135 ? -9.105 5.331 -17.416 1.00 64.38 135 ARG A C 1
ATOM 1022 O O . ARG A 1 135 ? -9.242 6.520 -17.675 1.00 64.38 135 ARG A O 1
ATOM 1029 N N . ILE A 1 136 ? -9.182 4.364 -18.329 1.00 52.62 136 ILE A N 1
ATOM 1030 C CA . ILE A 1 136 ? -9.647 4.621 -19.690 1.00 52.62 136 ILE A CA 1
ATOM 1031 C C . ILE A 1 136 ? -11.019 5.292 -19.541 1.00 52.62 136 ILE A C 1
ATOM 1033 O O . ILE A 1 136 ? -11.929 4.662 -18.987 1.00 52.62 136 ILE A O 1
ATOM 1037 N N . PRO A 1 137 ? -11.188 6.562 -19.952 1.00 49.12 137 PRO A N 1
ATOM 1038 C CA . PRO A 1 137 ? -12.510 7.150 -19.973 1.00 49.12 137 PRO A CA 1
ATOM 1039 C C . PRO A 1 137 ? -13.347 6.250 -20.873 1.00 49.12 137 PRO A C 1
ATOM 1041 O O . PRO A 1 137 ? -12.960 5.979 -22.011 1.00 49.12 137 PRO A O 1
ATOM 1044 N N . ILE A 1 138 ? -14.460 5.735 -20.349 1.00 49.34 138 ILE A N 1
ATOM 1045 C CA . ILE A 1 138 ? -15.465 5.072 -21.174 1.00 49.34 138 ILE A CA 1
ATOM 1046 C C . ILE A 1 138 ? -16.012 6.181 -22.068 1.00 49.34 138 ILE A C 1
ATOM 1048 O O . ILE A 1 138 ? -16.925 6.910 -21.692 1.00 49.34 138 ILE A O 1
ATOM 1052 N N . GLY A 1 139 ? -15.342 6.402 -23.196 1.00 44.22 139 GLY A N 1
ATOM 1053 C CA . GLY A 1 139 ? -15.812 7.295 -24.229 1.00 44.22 139 GLY A CA 1
ATOM 1054 C C . GLY A 1 139 ? -17.142 6.746 -24.704 1.00 44.22 139 GLY A C 1
ATOM 1055 O O . GLY A 1 139 ? -17.234 5.559 -25.025 1.00 44.22 139 GLY A O 1
ATOM 1056 N N . ASP A 1 140 ? -18.152 7.610 -24.716 1.00 47.12 140 ASP A N 1
ATOM 1057 C CA . ASP A 1 140 ? -19.399 7.418 -25.442 1.00 47.12 140 ASP A CA 1
ATOM 1058 C C . ASP A 1 140 ? -19.078 7.037 -26.897 1.00 47.12 140 ASP A C 1
ATOM 1060 O O . ASP A 1 140 ? -18.996 7.875 -27.793 1.00 47.12 140 ASP A O 1
ATOM 1064 N N . TYR A 1 141 ? -18.913 5.742 -27.159 1.00 46.72 141 TYR A N 1
ATOM 1065 C CA . TYR A 1 141 ? -19.098 5.165 -28.484 1.00 46.72 141 TYR A CA 1
ATOM 1066 C C . TYR A 1 141 ? -20.609 5.074 -28.722 1.0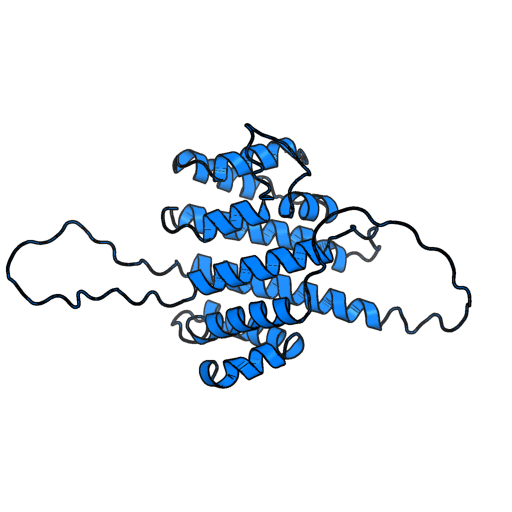0 46.72 141 TYR A C 1
ATOM 1068 O O . TYR A 1 141 ? -21.202 3.999 -28.754 1.00 46.72 141 TYR A O 1
ATOM 1076 N N . GLY A 1 142 ? -21.250 6.236 -28.815 1.00 42.19 142 GLY A N 1
ATOM 1077 C CA . GLY A 1 142 ? -22.687 6.385 -28.975 1.00 42.19 142 GLY A CA 1
ATOM 1078 C C . GLY A 1 142 ? -22.969 7.583 -29.863 1.00 42.19 142 GLY A C 1
ATOM 1079 O O . GLY A 1 142 ? -22.725 8.716 -29.471 1.00 42.19 142 GLY A O 1
ATOM 1080 N N . GLY A 1 143 ? -23.429 7.288 -31.079 1.00 41.75 143 GLY A N 1
ATOM 1081 C CA . GLY A 1 143 ? -23.737 8.203 -32.173 1.00 41.75 143 GLY A CA 1
ATOM 1082 C C . GLY A 1 143 ? -24.321 9.559 -31.781 1.00 41.75 143 GLY A C 1
ATOM 1083 O O . GLY A 1 143 ? -25.095 9.697 -30.837 1.00 41.75 143 GLY A O 1
ATOM 1084 N N . GLY A 1 144 ? -23.953 10.562 -32.578 1.00 47.47 144 GLY A N 1
ATOM 1085 C CA . GLY A 1 144 ? -24.403 11.929 -32.404 1.00 47.47 144 GLY A CA 1
ATOM 1086 C C . GLY A 1 144 ? -25.915 12.058 -32.278 1.00 47.47 144 GLY A C 1
ATOM 1087 O O . GLY A 1 144 ? -26.665 11.364 -32.950 1.00 47.47 144 GLY A O 1
ATOM 1088 N N . LEU A 1 145 ? -26.339 13.005 -31.451 1.00 41.19 145 LEU A N 1
ATOM 1089 C CA . LEU A 1 145 ? -27.527 13.815 -31.662 1.00 41.19 145 LEU A CA 1
ATOM 1090 C C . LEU A 1 145 ? -27.464 15.017 -30.717 1.00 41.19 145 LEU A C 1
ATOM 1092 O O . LEU A 1 145 ? -26.970 14.972 -29.595 1.00 41.19 145 LEU A O 1
ATOM 1096 N N . VAL A 1 146 ? -27.926 16.125 -31.268 1.00 50.50 146 VAL A N 1
ATOM 1097 C CA . VAL A 1 146 ? -27.929 17.478 -30.734 1.00 50.50 146 VAL A CA 1
ATOM 1098 C C . VAL A 1 146 ? -28.779 17.571 -29.458 1.00 50.50 146 VAL A C 1
ATOM 1100 O O . VAL A 1 146 ? -29.918 17.120 -29.443 1.00 50.50 146 VAL A O 1
ATOM 1103 N N . GLY A 1 147 ? -28.267 18.264 -28.435 1.00 52.09 147 GLY A N 1
ATOM 1104 C CA . GLY A 1 147 ? -29.100 19.020 -27.491 1.00 52.09 147 GLY A CA 1
ATOM 1105 C C . GLY A 1 147 ? -29.543 18.330 -26.194 1.00 52.09 147 GLY A C 1
ATOM 1106 O O . GLY A 1 147 ? -30.697 17.947 -26.058 1.00 52.09 147 GLY A O 1
ATOM 1107 N N . ARG A 1 148 ? -28.667 18.319 -25.184 1.00 41.38 148 ARG A N 1
ATOM 1108 C CA . ARG A 1 148 ? -28.940 18.639 -23.761 1.00 41.38 148 ARG A CA 1
ATOM 1109 C C . ARG A 1 148 ? -27.676 18.318 -22.972 1.00 41.38 148 ARG A C 1
ATOM 1111 O O . ARG A 1 148 ? -27.226 17.182 -22.999 1.00 41.38 148 ARG A O 1
ATOM 1118 N N . ALA A 1 149 ? -27.112 19.298 -22.270 1.00 41.59 149 ALA A N 1
ATOM 1119 C CA . ALA A 1 149 ? -26.029 19.037 -21.325 1.00 41.59 149 ALA A CA 1
ATOM 1120 C C . ALA A 1 149 ? -26.527 18.050 -20.244 1.00 41.59 149 ALA A C 1
ATOM 1122 O O . ALA A 1 149 ? -27.500 18.380 -19.555 1.00 41.59 149 ALA A O 1
ATOM 1123 N N . PRO A 1 150 ? -25.927 16.853 -20.094 1.00 43.50 150 PRO A N 1
ATOM 1124 C CA . PRO A 1 150 ? -26.243 15.973 -18.981 1.00 43.50 150 PRO A CA 1
ATOM 1125 C C . PRO A 1 150 ? -25.603 16.520 -17.691 1.00 43.50 150 PRO A C 1
ATOM 1127 O O . PRO A 1 150 ? -24.623 17.272 -17.742 1.00 43.50 150 PRO A O 1
ATOM 1130 N N . PRO A 1 151 ? -26.159 16.189 -16.514 1.00 43.00 151 PRO A N 1
ATOM 1131 C CA . PRO A 1 151 ? -25.691 16.727 -15.248 1.00 43.00 151 PRO A CA 1
ATOM 1132 C C . PRO A 1 151 ? -24.318 16.139 -14.929 1.00 43.00 151 PRO A C 1
ATOM 1134 O O . PRO A 1 151 ? -24.211 14.939 -14.712 1.00 43.00 151 PRO A O 1
ATOM 1137 N N . SER A 1 152 ? -23.281 16.984 -14.900 1.00 43.62 152 SER A N 1
ATOM 1138 C CA . SER A 1 152 ? -22.024 16.773 -14.163 1.00 43.62 152 SER A CA 1
ATOM 1139 C C . SER A 1 152 ? -21.586 15.306 -14.027 1.00 43.62 152 SER A C 1
ATOM 1141 O O . SER A 1 152 ? -21.443 14.795 -12.913 1.00 43.62 152 SER A O 1
ATOM 1143 N N . SER A 1 153 ? -21.381 14.610 -15.144 1.00 39.59 153 SER A N 1
ATOM 1144 C CA . SER A 1 153 ? -20.712 13.316 -15.135 1.00 39.59 153 SER A CA 1
ATOM 1145 C C . SER A 1 153 ? -19.238 13.594 -14.866 1.00 39.59 153 SER A C 1
ATOM 1147 O O . SER A 1 153 ? -18.458 13.822 -15.791 1.00 39.59 153 SER A O 1
ATOM 1149 N N . ARG A 1 154 ? -18.851 13.650 -13.584 1.00 46.50 154 ARG A N 1
ATOM 1150 C CA . ARG A 1 154 ? -17.445 13.482 -13.215 1.00 46.50 154 ARG A CA 1
ATOM 1151 C C . ARG A 1 154 ? -17.042 12.143 -13.815 1.00 46.50 154 ARG A C 1
ATOM 1153 O O . ARG A 1 154 ? -17.487 11.103 -13.334 1.00 46.50 154 ARG A O 1
ATOM 1160 N N . GLY A 1 155 ? -16.281 12.188 -14.907 1.00 43.28 155 GLY A N 1
ATOM 1161 C CA . GLY A 1 155 ? -15.604 11.012 -15.427 1.00 43.28 155 GLY A CA 1
ATOM 1162 C C . GLY A 1 155 ? -14.765 10.371 -14.319 1.00 43.28 155 GLY A C 1
ATOM 1163 O O . GLY A 1 155 ? -14.610 10.964 -13.245 1.00 43.28 155 GLY A O 1
ATOM 1164 N N . PRO A 1 156 ? -14.236 9.164 -14.545 1.00 47.47 156 PRO A N 1
ATOM 1165 C CA . PRO A 1 156 ? -13.339 8.540 -13.589 1.00 47.47 156 PRO A CA 1
ATOM 1166 C C . PRO A 1 156 ? -12.220 9.518 -13.210 1.00 47.47 156 PRO A C 1
ATOM 1168 O O . PRO A 1 156 ? -11.334 9.796 -14.010 1.00 47.47 156 PRO A O 1
ATOM 1171 N N . THR A 1 157 ? -12.286 10.084 -12.004 1.00 57.88 157 THR A N 1
ATOM 1172 C CA . THR A 1 157 ? -11.202 10.911 -11.477 1.00 57.88 157 THR A CA 1
ATOM 1173 C C . THR A 1 157 ? -10.018 9.989 -11.262 1.00 57.88 157 THR A C 1
ATOM 1175 O O . THR A 1 157 ? -10.151 8.964 -10.578 1.00 57.88 157 THR A O 1
ATOM 1178 N N . GLU A 1 158 ? -8.892 10.333 -11.880 1.00 63.03 158 GLU A N 1
ATOM 1179 C CA . GLU A 1 158 ? -7.612 9.736 -11.532 1.00 63.03 158 GLU A CA 1
ATOM 1180 C C . GLU A 1 158 ? -7.368 9.924 -10.026 1.00 63.03 158 GLU A C 1
ATOM 1182 O O . GLU A 1 158 ? -7.789 10.938 -9.452 1.00 63.03 158 GLU A O 1
ATOM 1187 N N . PRO A 1 159 ? -6.747 8.940 -9.355 1.00 69.25 159 PRO A N 1
ATOM 1188 C CA . PRO A 1 159 ? -6.319 9.116 -7.977 1.00 69.25 159 PRO A CA 1
ATOM 1189 C C . PRO A 1 159 ? -5.437 10.349 -7.845 1.00 69.25 159 PRO A C 1
ATOM 1191 O O . PRO A 1 159 ? -4.624 10.632 -8.727 1.00 69.25 159 PRO A O 1
ATOM 1194 N N . SER A 1 160 ? -5.518 11.009 -6.692 1.00 79.38 160 SER A N 1
ATOM 1195 C CA . SER A 1 160 ? -4.574 12.075 -6.382 1.00 79.38 160 SER A CA 1
ATOM 1196 C C . SER A 1 160 ? -3.131 11.545 -6.397 1.00 79.38 160 SER A C 1
ATOM 1198 O O . SER A 1 160 ? -2.871 10.372 -6.089 1.00 79.38 160 SER A O 1
ATOM 1200 N N . GLU A 1 161 ? -2.192 12.401 -6.797 1.00 82.31 161 GLU A N 1
ATOM 1201 C CA . GLU A 1 161 ? -0.756 12.107 -6.786 1.00 82.31 161 GLU A CA 1
ATOM 1202 C C . GLU A 1 161 ? -0.307 11.628 -5.401 1.00 82.31 161 GLU A C 1
ATOM 1204 O O . GLU A 1 161 ? 0.414 10.639 -5.283 1.00 82.31 161 GLU A O 1
ATOM 1209 N N . GLU A 1 162 ? -0.807 12.275 -4.350 1.00 85.44 162 GLU A N 1
ATOM 1210 C CA . GLU A 1 162 ? -0.435 12.023 -2.963 1.00 85.44 162 GLU A CA 1
ATOM 1211 C C . GLU A 1 162 ? -0.751 10.584 -2.552 1.00 85.44 162 GLU A C 1
ATOM 1213 O O . GLU A 1 162 ? 0.091 9.905 -1.963 1.00 85.44 162 GLU A O 1
ATOM 1218 N N . ILE A 1 163 ? -1.928 10.068 -2.920 1.00 87.94 163 ILE A N 1
ATOM 1219 C CA . ILE A 1 163 ? -2.300 8.681 -2.617 1.00 87.94 163 ILE A CA 1
ATOM 1220 C C . ILE A 1 163 ? -1.387 7.712 -3.360 1.00 87.94 163 ILE A C 1
ATOM 1222 O O . ILE A 1 163 ? -0.902 6.749 -2.766 1.00 87.94 163 ILE A O 1
ATOM 1226 N N . ARG A 1 164 ? -1.129 7.958 -4.648 1.00 89.00 164 ARG A N 1
ATOM 1227 C CA . ARG A 1 164 ? -0.253 7.098 -5.455 1.00 89.00 164 ARG A CA 1
ATOM 1228 C C . ARG A 1 164 ? 1.155 7.062 -4.876 1.00 89.00 164 ARG A C 1
ATOM 1230 O O . ARG A 1 164 ? 1.709 5.980 -4.698 1.00 89.00 164 ARG A O 1
ATOM 1237 N N . LEU A 1 165 ? 1.689 8.217 -4.488 1.00 89.94 165 LEU A N 1
ATOM 1238 C CA . LEU A 1 165 ? 2.997 8.325 -3.857 1.00 89.94 165 LEU A CA 1
ATOM 1239 C C . LEU A 1 165 ? 3.051 7.568 -2.523 1.00 89.94 165 LEU A C 1
ATOM 1241 O O . LEU A 1 165 ? 3.988 6.801 -2.305 1.00 89.94 165 LEU A O 1
ATOM 1245 N N . VAL A 1 166 ? 2.041 7.715 -1.657 1.00 91.56 166 VAL A N 1
ATOM 1246 C CA . VAL A 1 166 ? 1.969 6.979 -0.381 1.00 91.56 166 VAL A CA 1
ATOM 1247 C C . VAL A 1 166 ? 1.940 5.469 -0.618 1.00 91.56 166 VAL A C 1
ATOM 1249 O O . VAL A 1 166 ? 2.647 4.732 0.070 1.00 91.56 166 VAL A O 1
ATOM 1252 N N . LEU A 1 167 ? 1.182 4.986 -1.606 1.00 92.94 167 LEU A N 1
ATOM 1253 C CA . LEU A 1 167 ? 1.126 3.560 -1.941 1.00 92.94 167 LEU A CA 1
ATOM 1254 C C . LEU A 1 167 ? 2.472 3.050 -2.489 1.00 92.94 167 LEU A C 1
ATOM 1256 O O . LEU A 1 167 ? 2.979 2.016 -2.049 1.00 92.94 167 LEU A O 1
ATOM 1260 N N . VAL A 1 168 ? 3.121 3.782 -3.392 1.00 93.19 168 VAL A N 1
ATOM 1261 C CA . VAL A 1 168 ? 4.440 3.377 -3.905 1.00 93.19 168 VAL A CA 1
ATOM 1262 C C . VAL A 1 168 ? 5.489 3.364 -2.784 1.00 93.19 168 VAL A C 1
ATOM 1264 O O . VAL A 1 168 ? 6.241 2.398 -2.660 1.00 93.19 168 VAL A O 1
ATOM 1267 N N . GLN A 1 169 ? 5.493 4.364 -1.898 1.00 92.38 169 GLN A N 1
ATOM 1268 C CA . GLN A 1 169 ? 6.378 4.380 -0.727 1.00 92.38 169 GLN A CA 1
ATOM 1269 C C . GLN A 1 169 ? 6.104 3.204 0.219 1.00 92.38 169 GLN A C 1
ATOM 1271 O O . GLN A 1 169 ? 7.039 2.533 0.647 1.00 92.38 169 GLN A O 1
ATOM 1276 N N . THR A 1 170 ? 4.832 2.893 0.476 1.00 92.25 170 THR A N 1
ATOM 1277 C CA . THR A 1 170 ? 4.439 1.737 1.298 1.00 92.25 170 THR A CA 1
ATOM 1278 C C . THR A 1 170 ? 4.922 0.424 0.675 1.00 92.25 170 THR A C 1
ATOM 1280 O O . THR A 1 170 ? 5.401 -0.453 1.386 1.00 92.25 170 THR A O 1
ATOM 1283 N N . SER A 1 171 ? 4.886 0.303 -0.658 1.00 92.06 171 SER A N 1
ATOM 1284 C CA . SER A 1 171 ? 5.448 -0.856 -1.374 1.00 92.06 171 SER A CA 1
ATOM 1285 C C . SER A 1 171 ? 6.941 -1.012 -1.112 1.00 92.06 171 SER A C 1
ATOM 1287 O O . SER A 1 171 ? 7.415 -2.118 -0.869 1.00 92.06 171 SER A O 1
ATOM 1289 N N . SER A 1 172 ? 7.685 0.098 -1.160 1.00 90.62 172 SER A N 1
ATOM 1290 C CA . SER A 1 172 ? 9.118 0.102 -0.863 1.00 90.62 172 SER A CA 1
ATOM 1291 C C . SER A 1 172 ? 9.388 -0.330 0.578 1.00 90.62 172 SER A C 1
ATOM 1293 O O . SER A 1 172 ? 10.307 -1.116 0.807 1.00 90.62 172 SER A O 1
ATOM 1295 N N . ASP A 1 173 ? 8.589 0.151 1.534 1.00 88.06 173 ASP A N 1
ATOM 1296 C CA . ASP A 1 173 ? 8.716 -0.208 2.950 1.00 88.06 173 ASP A CA 1
ATOM 1297 C C . ASP A 1 173 ? 8.479 -1.723 3.150 1.00 88.06 173 ASP A C 1
ATOM 1299 O O . ASP A 1 173 ? 9.297 -2.394 3.780 1.00 88.06 173 ASP A O 1
ATOM 1303 N N . ILE A 1 174 ? 7.429 -2.290 2.534 1.00 88.50 174 ILE A N 1
ATOM 1304 C CA . ILE A 1 174 ? 7.132 -3.736 2.587 1.00 88.50 174 ILE A CA 1
ATOM 1305 C C . ILE A 1 174 ? 8.263 -4.565 1.959 1.00 88.50 174 ILE A C 1
ATOM 1307 O O . ILE A 1 174 ? 8.715 -5.541 2.553 1.00 88.50 174 ILE A O 1
ATOM 1311 N N . LEU A 1 175 ? 8.740 -4.190 0.768 1.00 87.75 175 LEU A N 1
ATOM 1312 C CA . LEU A 1 175 ? 9.809 -4.929 0.088 1.00 87.75 175 LEU A CA 1
ATOM 1313 C C . LEU A 1 175 ? 11.137 -4.861 0.844 1.00 87.75 175 LEU A C 1
ATOM 1315 O O . LEU A 1 175 ? 11.888 -5.827 0.813 1.00 87.75 175 LEU A O 1
ATOM 1319 N N . SER A 1 176 ? 11.421 -3.753 1.533 1.00 84.75 176 SER A N 1
ATOM 1320 C CA . SER A 1 176 ? 12.614 -3.647 2.383 1.00 84.75 176 SER A CA 1
ATOM 1321 C C . SER A 1 176 ? 12.550 -4.646 3.536 1.00 84.75 176 SER A C 1
ATOM 1323 O O . SER A 1 176 ? 13.514 -5.358 3.777 1.00 84.75 176 SER A O 1
ATOM 1325 N N . TYR A 1 177 ? 11.388 -4.771 4.185 1.00 82.06 177 TYR A N 1
ATOM 1326 C CA . TYR A 1 177 ? 11.195 -5.782 5.222 1.00 82.06 177 TYR A CA 1
ATOM 1327 C C . TYR A 1 177 ? 11.365 -7.209 4.685 1.00 82.06 177 TYR A C 1
ATOM 1329 O O . TYR A 1 177 ? 11.986 -8.042 5.342 1.00 82.06 177 TYR A O 1
ATOM 1337 N N . ILE A 1 178 ? 10.813 -7.500 3.503 1.00 79.44 178 ILE A N 1
ATOM 1338 C CA . ILE A 1 178 ? 10.949 -8.814 2.865 1.00 79.44 178 ILE A CA 1
ATOM 1339 C C . ILE A 1 178 ? 12.432 -9.131 2.603 1.00 79.44 178 ILE A C 1
ATOM 1341 O O . ILE A 1 178 ? 12.883 -10.226 2.917 1.00 79.44 178 ILE A O 1
ATOM 1345 N N . ASP A 1 179 ? 13.199 -8.168 2.093 1.00 79.44 179 ASP A N 1
ATOM 1346 C CA . ASP A 1 179 ? 14.644 -8.310 1.865 1.00 79.44 179 ASP A CA 1
ATOM 1347 C C . ASP A 1 179 ? 15.412 -8.587 3.168 1.00 79.44 179 ASP A C 1
ATOM 1349 O O . ASP A 1 179 ? 16.151 -9.566 3.266 1.00 79.44 179 ASP A O 1
ATOM 1353 N N . ASP A 1 180 ? 15.168 -7.787 4.210 1.00 72.56 180 ASP A N 1
ATOM 1354 C CA . ASP A 1 180 ? 15.816 -7.948 5.517 1.00 72.56 180 ASP A CA 1
ATOM 1355 C C . ASP A 1 180 ? 15.488 -9.311 6.153 1.00 72.56 180 ASP A C 1
ATOM 1357 O O . ASP A 1 180 ? 16.366 -9.987 6.688 1.00 72.56 180 ASP A O 1
ATOM 1361 N N . SER A 1 181 ? 14.231 -9.756 6.056 1.00 67.50 181 SER A N 1
ATOM 1362 C CA . SER A 1 181 ? 13.802 -11.046 6.611 1.00 67.50 181 SER A CA 1
ATOM 1363 C C . SER A 1 181 ? 14.391 -12.251 5.869 1.00 67.50 181 SER A C 1
ATOM 1365 O O . SER A 1 181 ? 14.696 -13.253 6.515 1.00 67.50 181 SER A O 1
ATOM 1367 N N . PHE A 1 182 ? 14.634 -12.154 4.558 1.00 59.81 182 PHE A N 1
ATOM 1368 C CA . PHE A 1 182 ? 15.349 -13.197 3.814 1.00 59.81 182 PHE A CA 1
ATOM 1369 C C . PHE A 1 182 ? 16.869 -13.174 4.051 1.00 59.81 182 PHE A C 1
ATOM 1371 O O . PHE A 1 182 ? 17.486 -14.239 4.100 1.00 59.81 182 PHE A O 1
ATOM 1378 N N . ASN A 1 183 ? 17.478 -12.001 4.248 1.00 52.50 183 ASN A N 1
ATOM 1379 C CA . ASN A 1 183 ? 18.929 -11.876 4.428 1.00 52.50 183 ASN A CA 1
ATOM 1380 C C . ASN A 1 183 ? 19.403 -12.179 5.863 1.00 52.50 183 ASN A C 1
ATOM 1382 O O . ASN A 1 183 ? 20.486 -12.740 6.038 1.00 52.50 183 ASN A O 1
ATOM 1386 N N . CYS A 1 184 ? 18.598 -11.904 6.898 1.00 45.41 184 CYS A N 1
ATOM 1387 C CA . CYS A 1 184 ? 18.948 -12.237 8.288 1.00 45.41 184 CYS A CA 1
ATOM 1388 C C . CYS A 1 184 ? 19.055 -13.751 8.557 1.00 45.41 184 CYS A C 1
ATOM 1390 O O . CYS A 1 184 ? 19.748 -14.155 9.487 1.00 45.41 184 CYS A O 1
ATOM 1392 N N . GLY A 1 185 ? 18.440 -14.603 7.730 1.00 41.50 185 GLY A N 1
ATOM 1393 C CA . GLY A 1 185 ? 18.570 -16.062 7.845 1.00 41.50 185 GLY A CA 1
ATOM 1394 C C . GLY A 1 185 ? 19.912 -16.627 7.360 1.00 41.50 185 GLY A C 1
ATOM 1395 O O . GLY A 1 185 ? 20.236 -17.775 7.664 1.00 41.50 185 GLY A O 1
ATOM 1396 N N . VAL A 1 186 ? 20.705 -15.849 6.612 1.00 39.34 186 VAL A N 1
ATOM 1397 C CA . VAL A 1 186 ? 21.948 -16.333 5.984 1.00 39.34 186 VAL A CA 1
ATOM 1398 C C . VAL A 1 186 ? 23.177 -16.071 6.861 1.00 39.34 186 VAL A C 1
ATOM 1400 O O . VAL A 1 186 ? 24.100 -16.885 6.862 1.00 39.34 186 VAL A O 1
ATOM 1403 N N . GLU A 1 187 ? 23.190 -15.002 7.663 1.00 40.06 187 GLU A N 1
ATOM 1404 C CA . GLU A 1 187 ? 24.342 -14.697 8.529 1.00 40.06 187 GLU A CA 1
ATOM 1405 C C . GLU A 1 187 ? 24.353 -15.485 9.854 1.00 40.06 187 GLU A C 1
ATOM 1407 O O . GLU A 1 187 ? 25.431 -15.789 10.366 1.00 40.06 187 GLU A O 1
ATOM 1412 N N . GLU A 1 188 ? 23.202 -15.919 10.387 1.00 39.19 188 GLU A N 1
ATOM 1413 C CA . GLU A 1 188 ? 23.163 -16.676 11.656 1.00 39.19 188 GLU A CA 1
ATOM 1414 C C . GLU A 1 188 ? 23.451 -18.184 11.512 1.00 39.19 188 GLU A C 1
ATOM 1416 O O . GLU A 1 188 ? 23.818 -18.838 12.489 1.00 39.19 188 GLU A O 1
ATOM 1421 N N . CYS A 1 189 ? 23.404 -18.751 10.301 1.00 33.91 189 CYS A N 1
ATOM 1422 C CA . CYS A 1 189 ? 23.768 -20.160 10.075 1.00 33.91 189 CYS A CA 1
ATOM 1423 C C . CYS A 1 189 ? 25.272 -20.393 9.823 1.00 33.91 189 CYS A C 1
ATOM 1425 O O . CYS A 1 189 ? 25.693 -21.533 9.622 1.00 33.91 189 CYS A O 1
ATOM 1427 N N . GLY A 1 190 ? 26.105 -19.346 9.865 1.00 33.34 190 GLY A N 1
ATOM 1428 C CA . GLY A 1 190 ? 27.558 -19.452 9.682 1.00 33.34 190 GLY A CA 1
ATOM 1429 C C . GLY A 1 190 ? 28.365 -19.768 10.949 1.00 33.34 190 GLY A C 1
ATOM 1430 O O . GLY A 1 190 ? 29.563 -20.025 10.843 1.00 33.34 190 GLY A O 1
ATOM 1431 N N . ALA A 1 191 ? 27.753 -19.752 12.142 1.00 40.75 191 ALA A N 1
ATOM 1432 C CA . ALA A 1 191 ? 28.504 -19.723 13.406 1.00 40.75 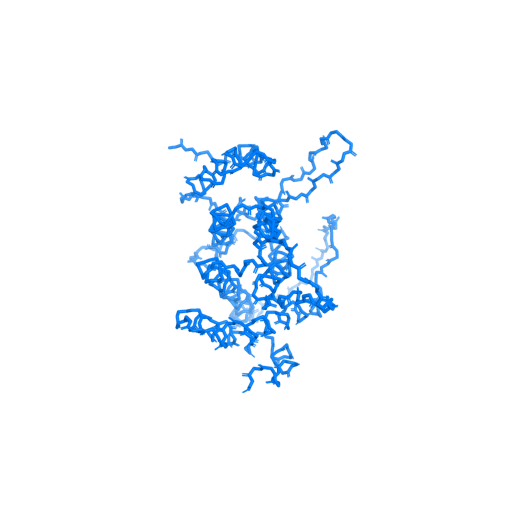191 ALA A CA 1
ATOM 1433 C C . ALA A 1 191 ? 28.279 -20.898 14.377 1.00 40.75 191 ALA A C 1
ATOM 1435 O O . ALA A 1 191 ? 28.876 -20.890 15.452 1.00 40.75 191 ALA A O 1
ATOM 1436 N N . VAL A 1 192 ? 27.496 -21.932 14.038 1.00 39.03 192 VAL A N 1
ATOM 1437 C CA . VAL A 1 192 ? 27.356 -23.117 14.917 1.00 39.03 192 VAL A CA 1
ATOM 1438 C C . VAL A 1 192 ? 27.345 -24.426 14.124 1.00 39.03 192 VAL A C 1
ATOM 1440 O O . VAL A 1 192 ? 26.431 -25.242 14.203 1.00 39.03 192 VAL A O 1
ATOM 1443 N N . ALA A 1 193 ? 28.421 -24.678 13.380 1.00 40.72 193 ALA A N 1
ATOM 1444 C CA . ALA A 1 193 ? 28.795 -26.042 13.020 1.00 40.72 193 ALA A CA 1
ATOM 1445 C C . ALA A 1 193 ? 29.414 -26.727 14.253 1.00 40.72 193 ALA A C 1
ATOM 1447 O O . ALA A 1 193 ? 30.632 -26.736 14.401 1.00 40.72 193 ALA A O 1
ATOM 1448 N N . ASN A 1 194 ? 28.563 -27.196 15.177 1.00 40.94 194 ASN A N 1
ATOM 1449 C CA . ASN A 1 194 ? 28.764 -28.366 16.050 1.00 40.94 194 ASN A CA 1
ATOM 1450 C C . ASN A 1 194 ? 27.743 -28.372 17.202 1.00 40.94 194 ASN A C 1
ATOM 1452 O O . ASN A 1 194 ? 28.018 -27.883 18.294 1.00 40.94 194 ASN A O 1
ATOM 1456 N N . SER A 1 195 ? 26.573 -28.973 16.990 1.00 36.72 195 SER A N 1
ATOM 1457 C CA . SER A 1 195 ? 25.974 -29.906 17.961 1.00 36.72 195 SER A CA 1
ATOM 1458 C C . SER A 1 195 ? 24.697 -30.525 17.392 1.00 36.72 195 SER A C 1
ATOM 1460 O O . SER A 1 195 ? 23.657 -29.903 17.223 1.00 36.72 195 SER A O 1
ATOM 1462 N N . THR A 1 196 ? 24.829 -31.806 17.080 1.00 38.34 196 THR A N 1
ATOM 1463 C CA . THR A 1 196 ? 23.785 -32.826 16.995 1.00 38.34 196 THR A CA 1
ATOM 1464 C C . THR A 1 196 ? 22.750 -32.732 18.120 1.00 38.34 196 THR A C 1
ATOM 1466 O O . THR A 1 196 ? 23.120 -32.907 19.276 1.00 38.34 196 THR A O 1
ATOM 1469 N N . SER A 1 197 ? 21.466 -32.608 17.774 1.00 31.34 197 SER A N 1
ATOM 1470 C CA . SER A 1 197 ? 20.455 -33.655 18.022 1.00 31.34 197 SER A CA 1
ATOM 1471 C C . SER A 1 197 ? 19.070 -33.210 17.544 1.00 31.34 197 SER A C 1
ATOM 1473 O O . SER A 1 197 ? 18.536 -32.195 17.984 1.00 31.34 197 SER A O 1
ATOM 1475 N N . CYS A 1 198 ? 18.484 -34.017 16.672 1.00 38.19 198 CYS A N 1
ATOM 1476 C CA . CYS A 1 198 ? 17.058 -34.097 16.393 1.00 38.19 198 CYS A CA 1
ATOM 1477 C C . CYS A 1 198 ? 16.291 -34.566 17.643 1.00 38.19 198 CYS A C 1
ATOM 1479 O O . CYS A 1 198 ? 16.710 -35.555 18.235 1.00 38.19 198 CYS A O 1
ATOM 1481 N N . ASP A 1 199 ? 15.188 -33.903 18.018 1.00 29.28 199 ASP A N 1
ATOM 1482 C CA . ASP A 1 199 ? 13.860 -34.539 18.088 1.00 29.28 199 ASP A CA 1
ATOM 1483 C C . ASP A 1 199 ? 12.720 -33.598 18.533 1.00 29.28 199 ASP A C 1
ATOM 1485 O O . ASP A 1 199 ? 12.912 -32.677 19.321 1.00 29.28 199 ASP A O 1
ATOM 1489 N N . SER A 1 200 ? 11.514 -33.986 18.104 1.00 32.88 200 SER A N 1
ATOM 1490 C CA . SER A 1 200 ? 10.177 -33.670 18.647 1.00 32.88 200 SER A CA 1
ATOM 1491 C C . SER A 1 200 ? 9.423 -32.409 18.188 1.00 32.88 200 SER A C 1
ATOM 1493 O O . SER A 1 200 ? 9.512 -31.316 18.736 1.00 32.88 200 SER A O 1
ATOM 1495 N N . SER A 1 201 ? 8.548 -32.684 17.217 1.00 43.31 201 SER A N 1
ATOM 1496 C CA . SER A 1 201 ? 7.185 -32.175 16.999 1.00 43.31 201 SER A CA 1
ATOM 1497 C C . SER A 1 201 ? 6.436 -31.570 18.199 1.00 43.31 201 SER A C 1
ATOM 1499 O O . SER A 1 201 ? 6.491 -32.133 19.288 1.00 43.31 201 SER A O 1
ATOM 1501 N N . VAL A 1 202 ? 5.581 -30.568 17.932 1.00 34.59 202 VAL A N 1
ATOM 1502 C CA . VAL A 1 202 ? 4.111 -30.527 18.181 1.00 34.59 202 VAL A CA 1
ATOM 1503 C C . VAL A 1 202 ? 3.624 -29.077 18.021 1.00 34.59 202 VAL A C 1
ATOM 1505 O O . VAL A 1 202 ? 4.185 -28.174 18.629 1.00 34.59 202 VAL A O 1
ATOM 1508 N N . GLY A 1 203 ? 2.552 -28.859 17.247 1.00 29.78 203 GLY A N 1
ATOM 1509 C CA . GLY A 1 203 ? 1.841 -27.573 17.246 1.00 29.78 203 GLY A CA 1
ATOM 1510 C C . GLY A 1 203 ? 1.060 -27.232 15.978 1.00 29.78 203 GLY A C 1
ATOM 1511 O O . GLY A 1 203 ? 1.221 -26.145 15.441 1.00 29.78 203 GLY A O 1
ATOM 1512 N N . ALA A 1 204 ? 0.223 -28.143 15.474 1.00 45.53 204 ALA A N 1
ATOM 1513 C CA . ALA A 1 204 ? -0.768 -27.793 14.460 1.00 45.53 204 ALA A CA 1
ATOM 1514 C C . ALA A 1 204 ? -1.987 -27.140 15.130 1.00 45.53 204 ALA A C 1
ATOM 1516 O O . ALA A 1 204 ? -2.715 -27.808 15.864 1.00 45.53 204 ALA A O 1
ATOM 1517 N N . SER A 1 205 ? -2.249 -25.869 14.825 1.00 33.50 205 SER A N 1
ATOM 1518 C CA . SER A 1 205 ? -3.560 -25.245 15.040 1.00 33.50 205 SER A CA 1
ATOM 1519 C C . SER A 1 205 ? -3.759 -24.031 14.126 1.00 33.50 205 SER A C 1
ATOM 1521 O O . SER A 1 205 ? -3.074 -23.034 14.300 1.00 33.50 205 SER A O 1
ATOM 1523 N N . SER A 1 206 ? -4.716 -24.169 13.189 1.00 36.00 206 SER A N 1
ATOM 1524 C CA . SER A 1 206 ? -5.572 -23.150 12.526 1.00 36.00 206 SER A CA 1
ATOM 1525 C C . SER A 1 206 ? -4.940 -21.837 12.024 1.00 36.00 206 SER A C 1
ATOM 1527 O O . SER A 1 206 ? -4.340 -21.108 12.789 1.00 36.00 206 SER A O 1
ATOM 1529 N N . SER A 1 207 ? -5.176 -21.320 10.819 1.00 38.56 207 SER A N 1
ATOM 1530 C CA . SER A 1 207 ? -6.044 -21.698 9.702 1.00 38.56 207 SER A CA 1
ATOM 1531 C C . SER A 1 207 ? -5.786 -20.679 8.582 1.00 38.56 207 SER A C 1
ATOM 1533 O O . SER A 1 207 ? -6.377 -19.603 8.585 1.00 38.56 207 SER A O 1
ATOM 1535 N N . SER A 1 208 ? -4.878 -20.996 7.666 1.00 37.56 208 SER A N 1
ATOM 1536 C CA . SER A 1 208 ? -4.762 -20.497 6.284 1.00 37.56 208 SER A CA 1
ATOM 1537 C C . SER A 1 208 ? -3.628 -21.305 5.645 1.00 37.56 208 SER A C 1
ATOM 1539 O O . SER A 1 208 ? -2.637 -21.556 6.331 1.00 37.56 208 SER A O 1
ATOM 1541 N N . PRO A 1 209 ? -3.755 -21.807 4.403 1.00 39.84 209 PRO A N 1
ATOM 1542 C CA . PRO A 1 209 ? -2.614 -22.436 3.748 1.00 39.84 209 PRO A CA 1
ATOM 1543 C C . PRO A 1 209 ? -1.476 -21.403 3.653 1.00 39.84 209 PRO A C 1
ATOM 1545 O O . PRO A 1 209 ? -1.766 -20.243 3.351 1.00 39.84 209 PRO A O 1
ATOM 1548 N N . PRO A 1 210 ? -0.212 -21.781 3.918 1.00 44.47 210 PRO A N 1
ATOM 1549 C CA . PRO A 1 210 ? 0.909 -20.862 3.769 1.00 44.47 210 PRO A CA 1
ATOM 1550 C C . PRO A 1 210 ? 0.931 -20.348 2.326 1.00 44.47 210 PRO A C 1
ATOM 1552 O O . PRO A 1 210 ? 0.879 -21.141 1.380 1.00 44.47 210 PRO A O 1
ATOM 1555 N N . LEU A 1 211 ? 0.963 -19.023 2.158 1.00 51.69 211 LEU A N 1
ATOM 1556 C CA . LEU A 1 211 ? 1.010 -18.394 0.838 1.00 51.69 211 LEU A CA 1
ATOM 1557 C C . LEU A 1 211 ? 2.245 -18.902 0.091 1.00 51.69 211 LEU A C 1
ATOM 1559 O O . LEU A 1 211 ? 3.373 -18.851 0.591 1.00 51.69 211 LEU A O 1
ATOM 1563 N N . THR A 1 212 ? 2.019 -19.431 -1.106 1.00 59.28 212 THR A N 1
ATOM 1564 C CA . THR A 1 212 ? 3.065 -20.108 -1.881 1.00 59.28 212 THR A CA 1
ATOM 1565 C C . THR A 1 212 ? 3.890 -19.090 -2.677 1.00 59.28 212 THR A C 1
ATOM 1567 O O . THR A 1 212 ? 3.384 -18.038 -3.072 1.00 59.28 212 THR A O 1
ATOM 1570 N N . GLY A 1 213 ? 5.157 -19.404 -2.977 1.00 70.88 213 GLY A N 1
ATOM 1571 C CA . GLY A 1 213 ? 6.021 -18.563 -3.829 1.00 70.88 213 GLY A CA 1
ATOM 1572 C C . GLY A 1 213 ? 5.348 -18.022 -5.111 1.00 70.88 213 GLY A C 1
ATOM 1573 O O . GLY A 1 213 ? 5.497 -16.834 -5.405 1.00 70.88 213 GLY A O 1
ATOM 1574 N N . PRO A 1 214 ? 4.531 -18.814 -5.839 1.00 81.56 214 PRO A N 1
ATOM 1575 C CA . PRO A 1 214 ? 3.789 -18.349 -7.013 1.00 81.56 214 PRO A CA 1
ATOM 1576 C C . PRO A 1 214 ? 2.819 -17.180 -6.777 1.00 81.56 214 PRO A C 1
ATOM 1578 O O . PRO A 1 214 ? 2.609 -16.368 -7.681 1.00 81.56 214 PRO A O 1
ATOM 1581 N N . GLU A 1 215 ? 2.199 -17.076 -5.600 1.00 82.31 215 GLU A N 1
ATOM 1582 C CA . GLU A 1 215 ? 1.247 -15.995 -5.303 1.00 82.31 215 GLU A CA 1
ATOM 1583 C C . GLU A 1 215 ? 1.960 -14.664 -5.086 1.00 82.31 215 GLU A C 1
ATOM 1585 O O . GLU A 1 215 ? 1.499 -13.637 -5.590 1.00 82.31 215 GLU A O 1
ATOM 1590 N N . LEU A 1 216 ? 3.124 -14.698 -4.433 1.00 84.81 216 LEU A N 1
ATOM 1591 C CA . LEU A 1 216 ? 3.987 -13.530 -4.275 1.00 84.81 216 LEU A CA 1
ATOM 1592 C C . LEU A 1 216 ? 4.520 -13.061 -5.629 1.00 84.81 216 LEU A C 1
ATOM 1594 O O . LEU A 1 216 ? 4.372 -11.889 -5.955 1.00 84.81 216 LEU A O 1
ATOM 1598 N N . VAL A 1 217 ? 5.012 -13.973 -6.476 1.00 87.50 217 VAL A N 1
ATOM 1599 C CA . VAL A 1 217 ? 5.466 -13.631 -7.839 1.00 87.50 217 VAL A CA 1
ATOM 1600 C C . VAL A 1 217 ? 4.340 -12.997 -8.660 1.00 87.50 217 VAL A C 1
ATOM 1602 O O . VAL A 1 217 ? 4.565 -12.017 -9.377 1.00 87.50 217 VAL A O 1
ATOM 1605 N N . ARG A 1 218 ? 3.104 -13.502 -8.544 1.00 89.56 218 ARG A N 1
ATOM 1606 C CA . ARG A 1 218 ? 1.936 -12.916 -9.217 1.00 89.56 218 ARG A CA 1
ATOM 1607 C C . ARG A 1 218 ? 1.628 -11.508 -8.700 1.00 89.56 218 ARG A C 1
ATOM 1609 O O . ARG A 1 218 ? 1.415 -10.610 -9.514 1.00 89.56 218 ARG A O 1
ATOM 1616 N N . ALA A 1 219 ? 1.621 -11.306 -7.383 1.00 89.62 219 ALA A N 1
ATOM 1617 C CA . ALA A 1 219 ? 1.404 -9.994 -6.774 1.00 89.62 219 ALA A CA 1
ATOM 1618 C C . ALA A 1 219 ? 2.497 -8.991 -7.188 1.00 89.62 219 ALA A C 1
ATOM 1620 O O . ALA A 1 219 ? 2.189 -7.895 -7.657 1.00 89.62 219 ALA A O 1
ATOM 1621 N N . SER A 1 220 ? 3.765 -9.399 -7.144 1.00 92.06 220 SER A N 1
ATOM 1622 C CA . SER A 1 220 ? 4.900 -8.595 -7.604 1.00 92.06 220 SER A CA 1
ATOM 1623 C C . SER A 1 220 ? 4.831 -8.284 -9.101 1.00 92.06 220 SER A C 1
ATOM 1625 O O . SER A 1 220 ? 5.190 -7.183 -9.514 1.00 92.06 220 SER A O 1
ATOM 1627 N N . SER A 1 221 ? 4.315 -9.201 -9.926 1.00 91.31 221 SER A N 1
ATOM 1628 C CA . SER A 1 221 ? 4.093 -8.955 -11.360 1.00 91.31 221 SER A CA 1
ATOM 1629 C C . SER A 1 221 ? 3.023 -7.885 -11.590 1.00 91.31 221 SER A C 1
ATOM 1631 O O . SER A 1 221 ? 3.171 -7.040 -12.472 1.00 91.31 221 SER A O 1
ATOM 1633 N N . MET A 1 222 ? 1.955 -7.885 -10.783 1.00 91.50 222 MET A N 1
ATOM 1634 C CA . MET A 1 222 ? 0.943 -6.825 -10.817 1.00 91.50 222 MET A CA 1
ATOM 1635 C C . MET A 1 222 ? 1.523 -5.473 -10.404 1.00 91.50 222 MET A C 1
ATOM 1637 O O . MET A 1 222 ? 1.237 -4.469 -11.054 1.00 91.50 222 MET A O 1
ATOM 1641 N N . LEU A 1 223 ? 2.364 -5.451 -9.367 1.00 91.56 223 LEU A N 1
ATOM 1642 C CA . LEU A 1 223 ? 3.071 -4.245 -8.950 1.00 91.56 223 LEU A CA 1
ATOM 1643 C C . LEU A 1 223 ? 3.978 -3.724 -10.075 1.00 91.56 223 LEU A C 1
ATOM 1645 O O . LEU A 1 223 ? 3.887 -2.553 -10.422 1.00 91.56 223 LEU A O 1
ATOM 1649 N N . CYS A 1 224 ? 4.763 -4.589 -10.728 1.00 91.00 224 CYS A N 1
ATOM 1650 C CA . CYS A 1 224 ? 5.580 -4.203 -11.886 1.00 91.00 224 CYS A CA 1
ATOM 1651 C C . CYS A 1 224 ? 4.735 -3.557 -12.992 1.00 91.00 224 CYS A C 1
ATOM 1653 O O . CYS A 1 224 ? 5.096 -2.503 -13.509 1.00 91.00 224 CYS A O 1
ATOM 1655 N N . ARG A 1 225 ? 3.579 -4.151 -13.316 1.00 89.88 225 ARG A N 1
ATOM 1656 C CA . ARG A 1 225 ? 2.650 -3.601 -14.310 1.00 89.88 225 ARG A CA 1
ATOM 1657 C C . ARG A 1 225 ? 2.100 -2.235 -13.900 1.00 89.88 225 ARG A C 1
ATOM 1659 O O . ARG A 1 225 ? 2.029 -1.347 -14.739 1.00 89.88 225 ARG A O 1
ATOM 1666 N N . AL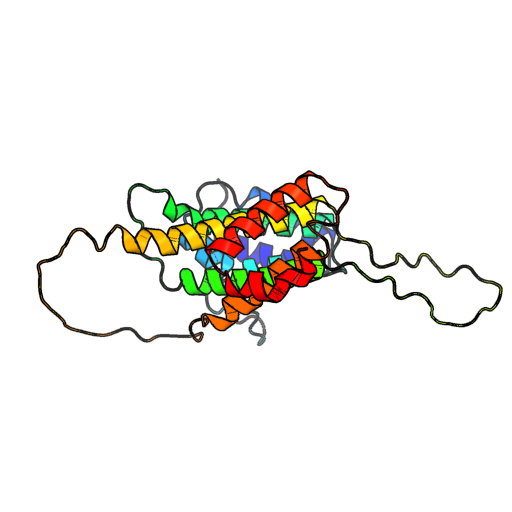A A 1 226 ? 1.724 -2.063 -12.633 1.00 88.50 226 ALA A N 1
ATOM 1667 C CA . ALA A 1 226 ? 1.226 -0.792 -12.109 1.00 88.50 226 ALA A CA 1
ATOM 1668 C C . ALA A 1 226 ? 2.259 0.336 -12.261 1.00 88.50 226 ALA A C 1
ATOM 1670 O O . ALA A 1 226 ? 1.937 1.440 -12.704 1.00 88.50 226 ALA A O 1
ATOM 1671 N N . LEU A 1 227 ? 3.511 0.039 -11.901 1.00 89.12 227 LEU A N 1
ATOM 1672 C CA . LEU A 1 227 ? 4.621 0.985 -11.974 1.00 89.12 227 LEU A CA 1
ATOM 1673 C C . LEU A 1 227 ? 4.968 1.316 -13.428 1.00 89.12 227 LEU A C 1
ATOM 1675 O O . LEU A 1 227 ? 5.163 2.485 -13.744 1.00 89.12 227 LEU A O 1
ATOM 1679 N N . ALA A 1 228 ? 4.960 0.320 -14.317 1.00 84.81 228 ALA A N 1
ATOM 1680 C CA . ALA A 1 228 ? 5.135 0.514 -15.753 1.00 84.81 228 ALA A CA 1
ATOM 1681 C C . ALA A 1 228 ? 4.071 1.450 -16.348 1.00 84.81 228 ALA A C 1
ATOM 1683 O O . ALA A 1 228 ? 4.400 2.433 -17.004 1.00 84.81 228 ALA A O 1
ATOM 1684 N N . SER A 1 229 ? 2.789 1.173 -16.085 1.00 76.31 229 SER A N 1
ATOM 1685 C CA . SER A 1 229 ? 1.687 1.879 -16.746 1.00 76.31 229 SER A CA 1
ATOM 1686 C C . SER A 1 229 ? 1.462 3.304 -16.249 1.00 76.31 229 SER A C 1
ATOM 1688 O O . SER A 1 229 ? 0.890 4.106 -16.978 1.00 76.31 229 SER A O 1
ATOM 1690 N N . ALA A 1 230 ? 1.832 3.605 -15.001 1.00 72.62 230 ALA A N 1
ATOM 1691 C CA . ALA A 1 230 ? 1.454 4.870 -14.369 1.00 72.62 230 ALA A CA 1
ATOM 1692 C C . ALA A 1 230 ? 2.423 5.394 -13.308 1.00 72.62 230 ALA A C 1
ATOM 1694 O O . ALA A 1 230 ? 2.213 6.482 -12.795 1.00 72.62 230 ALA A O 1
ATOM 1695 N N . GLY A 1 231 ? 3.445 4.636 -12.916 1.00 68.81 231 GLY A N 1
ATOM 1696 C CA . GLY A 1 231 ? 4.494 5.149 -12.033 1.00 68.81 231 GLY A CA 1
ATOM 1697 C C . GLY A 1 231 ? 5.592 5.852 -12.827 1.00 68.81 231 GLY A C 1
ATOM 1698 O O . GLY A 1 231 ? 5.992 6.960 -12.491 1.00 68.81 231 GLY A O 1
ATOM 1699 N N . LEU A 1 232 ? 6.061 5.205 -13.897 1.00 72.94 232 LEU A N 1
ATOM 1700 C CA . LEU A 1 232 ? 7.162 5.678 -14.741 1.00 72.94 232 LEU A CA 1
ATOM 1701 C C . LEU A 1 232 ? 6.720 6.634 -15.853 1.00 72.94 232 LEU A C 1
ATOM 1703 O O . LEU A 1 232 ? 7.496 7.490 -16.263 1.00 72.94 232 LEU A O 1
ATOM 1707 N N . ALA A 1 233 ? 5.489 6.482 -16.341 1.00 72.44 233 ALA A N 1
ATOM 1708 C CA . ALA A 1 233 ? 4.933 7.297 -17.421 1.00 72.44 233 ALA A CA 1
ATOM 1709 C C . ALA A 1 233 ? 4.316 8.625 -16.936 1.00 72.44 233 ALA A C 1
ATOM 1711 O O . ALA A 1 233 ? 3.788 9.395 -17.737 1.00 72.44 233 ALA A O 1
ATOM 1712 N N . ASP A 1 234 ? 4.336 8.873 -15.629 1.00 72.81 234 ASP A N 1
ATOM 1713 C CA . ASP A 1 234 ? 3.631 9.982 -15.001 1.00 72.81 234 ASP A CA 1
ATOM 1714 C C . ASP A 1 234 ? 4.487 11.270 -14.965 1.00 72.81 234 ASP A C 1
ATOM 1716 O O . ASP A 1 234 ? 5.704 11.188 -14.769 1.00 72.81 234 ASP A O 1
ATOM 1720 N N . PRO A 1 235 ? 3.894 12.470 -15.158 1.00 76.25 235 PRO A N 1
ATOM 1721 C CA . PRO A 1 235 ? 4.622 13.742 -15.107 1.00 76.25 235 PRO A CA 1
ATOM 1722 C C . PRO A 1 235 ? 5.237 14.081 -13.736 1.00 76.25 235 PRO A C 1
ATOM 1724 O O . PRO A 1 235 ? 6.050 15.006 -13.660 1.00 76.25 235 PRO A O 1
ATOM 1727 N N . TYR A 1 236 ? 4.868 13.384 -12.658 1.00 81.62 236 TYR A N 1
ATOM 1728 C CA . TYR A 1 236 ? 5.321 13.665 -11.299 1.00 81.62 236 TYR A CA 1
ATOM 1729 C C . TYR A 1 236 ? 6.681 13.005 -10.987 1.00 81.62 236 TYR A C 1
ATOM 1731 O O . TYR A 1 236 ? 6.782 11.781 -10.836 1.00 81.62 236 TYR A O 1
ATOM 1739 N N . PRO A 1 237 ? 7.762 13.794 -10.810 1.00 84.75 237 PRO A N 1
ATOM 1740 C CA . PRO A 1 237 ? 9.116 13.256 -10.681 1.00 84.75 237 PRO A CA 1
ATOM 1741 C C . PRO A 1 237 ? 9.353 12.488 -9.374 1.00 84.75 237 PRO A C 1
ATOM 1743 O O . PRO A 1 237 ? 10.222 11.617 -9.329 1.00 84.75 237 PRO A O 1
ATOM 1746 N N . ASP A 1 238 ? 8.625 12.806 -8.299 1.00 87.50 238 ASP A N 1
ATOM 1747 C CA . ASP A 1 238 ? 8.710 12.069 -7.032 1.00 87.50 238 ASP A CA 1
ATOM 1748 C C . ASP A 1 238 ? 8.096 10.670 -7.150 1.00 87.50 238 ASP A C 1
ATOM 1750 O O . ASP A 1 238 ? 8.685 9.698 -6.667 1.00 87.50 238 ASP A O 1
ATOM 1754 N N . LEU A 1 239 ? 6.964 10.548 -7.850 1.00 87.06 239 LEU A N 1
ATOM 1755 C CA . LEU A 1 239 ? 6.313 9.265 -8.101 1.00 87.06 239 LEU A CA 1
ATOM 1756 C C . LEU A 1 239 ? 7.182 8.367 -8.986 1.00 87.06 239 LEU A C 1
ATOM 1758 O O . LEU A 1 239 ? 7.370 7.192 -8.661 1.00 87.06 239 LEU A O 1
ATOM 1762 N N . ALA A 1 240 ? 7.778 8.922 -10.044 1.00 87.12 240 ALA A N 1
ATOM 1763 C CA . ALA A 1 240 ? 8.705 8.193 -10.906 1.00 87.12 240 ALA A CA 1
ATOM 1764 C C . ALA A 1 240 ? 9.942 7.705 -10.131 1.00 87.12 240 ALA A C 1
ATOM 1766 O O . ALA A 1 240 ? 10.296 6.527 -10.200 1.00 87.12 240 ALA A O 1
ATOM 1767 N N . ARG A 1 241 ? 10.562 8.572 -9.313 1.00 89.62 241 ARG A N 1
ATOM 1768 C CA . ARG A 1 241 ? 11.710 8.198 -8.465 1.00 89.62 241 ARG A CA 1
ATOM 1769 C C . ARG A 1 241 ? 11.364 7.084 -7.479 1.00 89.62 241 ARG A C 1
ATOM 1771 O O . ARG A 1 241 ? 12.117 6.115 -7.369 1.00 89.62 241 ARG A O 1
ATOM 1778 N N . ALA A 1 242 ? 10.230 7.197 -6.788 1.00 90.81 242 ALA A N 1
ATOM 1779 C CA . ALA A 1 242 ? 9.768 6.165 -5.865 1.00 90.81 242 ALA A CA 1
ATOM 1780 C C . ALA A 1 242 ? 9.479 4.842 -6.600 1.00 90.81 242 ALA A C 1
ATOM 1782 O O . ALA A 1 242 ? 9.863 3.774 -6.126 1.00 90.81 242 ALA A O 1
ATOM 1783 N N . SER A 1 243 ? 8.882 4.914 -7.792 1.00 91.44 243 SER A N 1
ATOM 1784 C CA . SER A 1 243 ? 8.579 3.748 -8.629 1.00 91.44 243 SER A CA 1
ATOM 1785 C C . SER A 1 243 ? 9.845 3.017 -9.079 1.00 91.44 243 SER A C 1
ATOM 1787 O O . SER A 1 243 ? 9.915 1.792 -8.978 1.00 91.44 243 SER A O 1
ATOM 1789 N N . CYS A 1 244 ? 10.883 3.751 -9.496 1.00 90.62 244 CYS A N 1
ATOM 1790 C CA . CYS A 1 244 ? 12.187 3.177 -9.832 1.00 90.62 244 CYS A CA 1
ATOM 1791 C C . CYS A 1 244 ? 12.825 2.448 -8.642 1.00 90.62 244 CYS A C 1
ATOM 1793 O O . CYS A 1 244 ? 13.332 1.340 -8.803 1.00 90.62 244 CYS A O 1
ATOM 1795 N N . ALA A 1 245 ? 12.776 3.034 -7.441 1.00 90.94 245 ALA A N 1
ATOM 1796 C CA . ALA A 1 245 ? 13.322 2.399 -6.240 1.00 90.94 245 ALA A CA 1
ATOM 1797 C C . ALA A 1 245 ? 12.617 1.067 -5.925 1.00 90.94 245 ALA A C 1
ATOM 1799 O O . ALA A 1 245 ? 13.274 0.075 -5.601 1.00 90.94 245 ALA A O 1
ATOM 1800 N N . VAL A 1 246 ? 11.291 1.022 -6.081 1.00 92.69 246 VAL A N 1
ATOM 1801 C CA . VAL A 1 246 ? 10.505 -0.209 -5.926 1.00 92.69 246 VAL A CA 1
ATOM 1802 C C . VAL A 1 246 ? 10.890 -1.247 -6.984 1.00 92.69 246 VAL A C 1
ATOM 1804 O O . VAL A 1 246 ? 11.099 -2.408 -6.638 1.00 92.69 246 VAL A O 1
ATOM 1807 N N . LEU A 1 247 ? 11.051 -0.853 -8.251 1.00 91.50 247 LEU A N 1
ATOM 1808 C CA . LEU A 1 247 ? 11.450 -1.770 -9.328 1.00 91.50 247 LEU A CA 1
ATOM 1809 C C . LEU A 1 247 ? 12.835 -2.385 -9.111 1.00 91.50 247 LEU A C 1
ATOM 1811 O O . LEU A 1 247 ? 13.007 -3.577 -9.355 1.00 91.50 247 LEU A O 1
ATOM 1815 N N . ILE A 1 248 ? 13.802 -1.610 -8.614 1.00 90.31 248 ILE A N 1
ATOM 1816 C CA . ILE A 1 248 ? 15.139 -2.124 -8.281 1.00 90.31 248 ILE A CA 1
ATOM 1817 C C . ILE A 1 248 ? 15.037 -3.221 -7.213 1.00 90.31 248 ILE A C 1
ATOM 1819 O O . ILE A 1 248 ? 15.625 -4.290 -7.371 1.00 90.31 248 ILE A O 1
ATOM 1823 N N . ARG A 1 249 ? 14.237 -3.000 -6.160 1.00 89.81 249 ARG A N 1
ATOM 1824 C CA . ARG A 1 249 ? 14.007 -4.008 -5.110 1.00 89.81 249 ARG A CA 1
ATOM 1825 C C . ARG A 1 249 ? 13.274 -5.239 -5.641 1.00 89.81 249 ARG A C 1
ATOM 1827 O O . ARG A 1 249 ? 13.646 -6.361 -5.317 1.00 89.81 249 ARG A O 1
ATOM 1834 N N . LEU A 1 250 ? 12.271 -5.052 -6.499 1.00 90.94 250 LEU A N 1
ATOM 1835 C CA . LEU A 1 250 ? 11.569 -6.162 -7.150 1.00 90.94 250 LEU A CA 1
ATOM 1836 C C . LEU A 1 250 ? 12.489 -6.984 -8.053 1.00 90.94 250 LEU A C 1
ATOM 1838 O O . LEU A 1 250 ? 12.339 -8.198 -8.106 1.00 90.94 250 LEU A O 1
ATOM 1842 N N . ALA A 1 251 ? 13.448 -6.359 -8.737 1.00 88.88 251 ALA A N 1
ATOM 1843 C CA . ALA A 1 251 ? 14.408 -7.077 -9.570 1.00 88.88 251 ALA A CA 1
ATOM 1844 C C . ALA A 1 251 ? 15.344 -7.969 -8.742 1.00 88.88 251 ALA A C 1
ATOM 1846 O O . ALA A 1 251 ? 15.720 -9.041 -9.213 1.00 88.88 251 ALA A O 1
ATOM 1847 N N . ALA A 1 252 ? 15.681 -7.549 -7.519 1.00 86.75 252 ALA A N 1
ATOM 1848 C CA . ALA A 1 252 ? 16.466 -8.349 -6.584 1.00 86.75 252 ALA A CA 1
ATOM 1849 C C . ALA A 1 252 ? 15.646 -9.500 -5.973 1.00 86.75 252 ALA A C 1
ATOM 1851 O O . ALA A 1 252 ? 16.086 -10.646 -6.005 1.00 86.75 252 ALA A O 1
ATOM 1852 N N . LEU A 1 253 ? 14.440 -9.211 -5.468 1.00 85.25 253 LEU A N 1
ATOM 1853 C CA . LEU A 1 253 ? 13.622 -10.173 -4.715 1.00 85.25 253 LEU A CA 1
ATOM 1854 C C . LEU A 1 253 ? 12.794 -11.114 -5.599 1.00 85.25 253 LEU A C 1
ATOM 1856 O O . LEU A 1 253 ? 12.628 -12.291 -5.290 1.00 85.25 253 LEU A O 1
ATOM 1860 N N . PHE A 1 254 ? 12.259 -10.602 -6.707 1.00 89.38 254 PHE A N 1
ATOM 1861 C CA . PHE A 1 254 ? 11.331 -11.307 -7.594 1.00 89.38 254 PHE A CA 1
ATOM 1862 C C . PHE A 1 254 ? 11.731 -11.120 -9.068 1.00 89.38 254 PHE A C 1
ATOM 1864 O O . PHE A 1 254 ? 10.948 -10.593 -9.869 1.00 89.38 254 PHE A O 1
ATOM 1871 N N . PRO A 1 255 ? 12.932 -11.571 -9.480 1.00 87.56 255 PRO A N 1
ATOM 1872 C CA . PRO A 1 255 ? 13.447 -11.336 -10.830 1.00 87.56 255 PRO A CA 1
ATOM 1873 C C . PRO A 1 255 ? 12.527 -11.890 -11.928 1.00 87.56 255 PRO A C 1
ATOM 1875 O O . PRO A 1 255 ? 12.442 -11.326 -13.017 1.00 87.56 255 PRO A O 1
ATOM 1878 N N . GLU A 1 256 ? 11.803 -12.977 -11.656 1.00 87.81 256 GLU A N 1
ATOM 1879 C CA . GLU A 1 256 ? 10.831 -13.558 -12.588 1.00 87.81 256 GLU A CA 1
ATOM 1880 C C . GLU A 1 256 ? 9.637 -12.633 -12.856 1.00 87.81 256 GLU A C 1
ATOM 1882 O O . GLU A 1 256 ? 9.210 -12.507 -14.005 1.00 87.81 256 GLU A O 1
ATOM 1887 N N . ALA A 1 257 ? 9.144 -11.935 -11.829 1.00 88.44 257 ALA A N 1
ATOM 1888 C CA . ALA A 1 257 ? 8.044 -10.984 -11.964 1.00 88.44 257 ALA A CA 1
ATOM 1889 C C . ALA A 1 257 ? 8.434 -9.801 -12.862 1.00 88.44 257 ALA A C 1
ATOM 1891 O O . ALA A 1 257 ? 7.669 -9.409 -13.747 1.00 88.44 257 ALA A O 1
ATOM 1892 N N . VAL A 1 258 ? 9.655 -9.282 -12.683 1.00 88.62 258 VAL A N 1
ATOM 1893 C CA . VAL A 1 258 ? 10.196 -8.188 -13.503 1.00 88.62 258 VAL A CA 1
ATOM 1894 C C . VAL A 1 258 ? 10.407 -8.641 -14.946 1.00 88.62 258 VAL A C 1
ATOM 1896 O O . VAL A 1 258 ? 9.940 -7.972 -15.867 1.00 88.62 258 VAL A O 1
ATOM 1899 N N . ARG A 1 259 ? 11.032 -9.808 -15.167 1.00 87.69 259 ARG A N 1
ATOM 1900 C CA . ARG A 1 259 ? 11.213 -10.366 -16.522 1.00 87.69 259 ARG A CA 1
ATOM 1901 C C . ARG A 1 2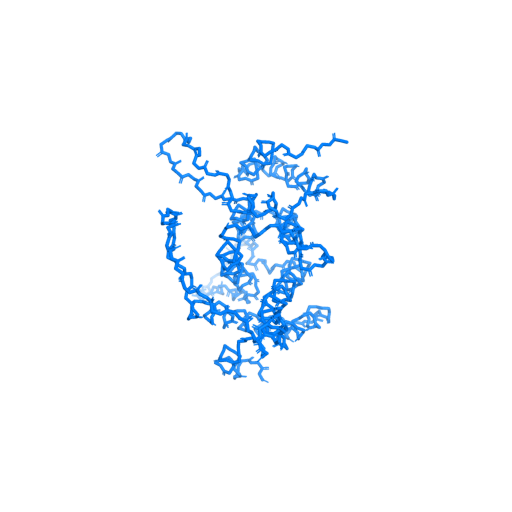59 ? 9.879 -10.542 -17.245 1.00 87.69 259 ARG A C 1
ATOM 1903 O O . ARG A 1 259 ? 9.781 -10.208 -18.422 1.00 87.69 259 ARG A O 1
ATOM 1910 N N . GLY A 1 260 ? 8.847 -11.007 -16.540 1.00 86.62 260 GLY A N 1
ATOM 1911 C CA . GLY A 1 260 ? 7.508 -11.183 -17.100 1.00 86.62 260 GLY A CA 1
ATOM 1912 C C . GLY A 1 260 ? 6.834 -9.883 -17.557 1.00 86.62 260 GLY A C 1
ATOM 1913 O O . GLY A 1 260 ? 5.937 -9.943 -18.395 1.00 86.62 260 GLY A O 1
ATOM 1914 N N . GLN A 1 261 ? 7.245 -8.720 -17.036 1.00 88.50 261 GLN A N 1
ATOM 1915 C CA . GLN A 1 261 ? 6.720 -7.405 -17.432 1.00 88.50 261 GLN A CA 1
ATOM 1916 C C . GLN A 1 261 ? 7.748 -6.538 -18.186 1.00 88.50 261 GLN A C 1
ATOM 1918 O O . GLN A 1 261 ? 7.490 -5.357 -18.409 1.00 88.50 261 GLN A O 1
ATOM 1923 N N . ALA A 1 262 ? 8.887 -7.094 -18.621 1.00 84.88 262 ALA A N 1
ATOM 1924 C CA . ALA A 1 262 ? 9.985 -6.323 -19.216 1.00 84.88 262 ALA A CA 1
ATOM 1925 C C . ALA A 1 262 ? 9.550 -5.452 -20.409 1.00 84.88 262 ALA A C 1
ATOM 1927 O O . ALA A 1 262 ? 9.949 -4.300 -20.496 1.00 84.88 262 ALA A O 1
ATOM 1928 N N . ALA A 1 263 ? 8.678 -5.965 -21.284 1.00 84.81 263 ALA A N 1
ATOM 1929 C CA . ALA A 1 263 ? 8.183 -5.224 -22.448 1.00 84.81 263 ALA A CA 1
ATOM 1930 C C . ALA A 1 263 ? 7.302 -4.010 -22.100 1.00 84.81 263 ALA A C 1
ATOM 1932 O O . ALA A 1 263 ? 7.103 -3.154 -22.947 1.00 84.81 263 ALA A O 1
ATOM 1933 N N . GLN A 1 264 ? 6.729 -3.963 -20.895 1.00 81.75 264 GLN A N 1
ATOM 1934 C CA . GLN A 1 264 ? 5.933 -2.822 -20.427 1.00 81.75 264 GLN A CA 1
ATOM 1935 C C . GLN A 1 264 ? 6.794 -1.807 -19.667 1.00 81.75 264 GLN A C 1
ATOM 1937 O O . GLN A 1 264 ? 6.400 -0.656 -19.533 1.00 81.75 264 GLN A O 1
ATOM 1942 N N . LEU A 1 265 ? 7.939 -2.248 -19.139 1.00 79.19 265 LEU A N 1
ATOM 1943 C CA . LEU A 1 265 ? 8.879 -1.431 -18.369 1.00 79.19 265 LEU A CA 1
ATOM 1944 C C . LEU A 1 265 ? 9.913 -0.699 -19.244 1.00 79.19 265 LEU A C 1
ATOM 1946 O O . LEU A 1 265 ? 10.602 0.179 -18.729 1.00 79.19 265 LEU A O 1
ATOM 1950 N N . LEU A 1 266 ? 10.044 -1.091 -20.516 1.00 72.81 266 LEU A N 1
ATOM 1951 C CA . LEU A 1 266 ? 10.933 -0.513 -21.531 1.00 72.81 266 LEU A CA 1
ATOM 1952 C C . LEU A 1 266 ? 10.143 0.378 -22.493 1.00 72.81 266 LEU A C 1
ATOM 1954 O O . LEU A 1 266 ? 10.714 1.409 -22.908 1.00 72.81 266 LEU A O 1
#

pLDDT: mean 71.51, std 19.74, range [29.28, 93.19]